Protein AF-A0A4Y9ZGH6-F1 (afdb_monomer_lite)

InterPro domains:
  IPR036397 Ribonuclease H superfamily [G3DSA:3.30.420.10] (122-208)

Structure (mmCIF, N/CA/C/O backbone):
data_AF-A0A4Y9ZGH6-F1
#
_entry.id   AF-A0A4Y9ZGH6-F1
#
loop_
_atom_site.group_PDB
_atom_site.id
_atom_site.type_symbol
_atom_site.label_atom_id
_atom_site.label_alt_id
_atom_site.label_comp_id
_atom_site.label_asym_id
_atom_site.label_entity_id
_atom_site.label_seq_id
_atom_site.pdbx_PDB_ins_code
_atom_site.Cartn_x
_atom_site.Cartn_y
_atom_site.Cartn_z
_atom_site.occupancy
_atom_site.B_iso_or_equiv
_atom_site.auth_seq_id
_atom_site.auth_comp_id
_atom_site.auth_asym_id
_atom_site.auth_atom_id
_atom_site.pdbx_PDB_model_num
ATOM 1 N N . MET A 1 1 ? 29.827 -0.555 -14.113 1.00 48.66 1 MET A N 1
ATOM 2 C CA . MET A 1 1 ? 28.850 -1.632 -13.831 1.00 48.66 1 MET A CA 1
ATOM 3 C C . MET A 1 1 ? 29.560 -2.977 -13.947 1.00 48.66 1 MET A C 1
ATOM 5 O O . MET A 1 1 ? 30.338 -3.150 -14.875 1.00 48.66 1 MET A O 1
ATOM 9 N N . ASN A 1 2 ? 29.393 -3.890 -12.986 1.00 51.97 2 ASN A N 1
ATOM 10 C CA . ASN A 1 2 ? 30.058 -5.200 -13.010 1.00 51.97 2 ASN A CA 1
ATOM 11 C C . ASN A 1 2 ? 29.535 -5.998 -14.223 1.00 51.97 2 ASN A C 1
ATOM 13 O O . ASN A 1 2 ? 28.320 -6.137 -14.347 1.00 51.97 2 ASN A O 1
ATOM 17 N N . LYS A 1 3 ? 30.407 -6.496 -15.120 1.00 62.03 3 LYS A N 1
ATOM 18 C CA . LYS A 1 3 ? 30.014 -7.121 -16.411 1.00 62.03 3 LYS A CA 1
ATOM 19 C C . LYS A 1 3 ? 28.946 -8.216 -16.256 1.00 62.03 3 LYS A C 1
ATOM 21 O O . LYS A 1 3 ? 28.124 -8.403 -17.140 1.00 62.03 3 LYS A O 1
ATOM 26 N N . ARG A 1 4 ? 28.913 -8.893 -15.101 1.00 69.62 4 ARG A N 1
ATOM 27 C CA . ARG A 1 4 ? 27.902 -9.909 -14.760 1.00 69.62 4 ARG A CA 1
ATOM 28 C C . ARG A 1 4 ? 26.476 -9.376 -14.633 1.00 69.62 4 ARG A C 1
ATOM 30 O O . ARG A 1 4 ? 25.556 -10.111 -14.950 1.00 69.62 4 ARG A O 1
ATOM 37 N N . MET A 1 5 ? 26.288 -8.143 -14.164 1.00 70.69 5 MET A N 1
ATOM 38 C CA . MET A 1 5 ? 24.949 -7.555 -14.015 1.00 70.69 5 MET A CA 1
ATOM 39 C C . MET A 1 5 ? 24.386 -7.071 -15.349 1.00 70.69 5 MET A C 1
ATOM 41 O O . MET A 1 5 ? 23.183 -7.132 -15.551 1.00 70.69 5 MET A O 1
ATOM 45 N N . ALA A 1 6 ? 25.254 -6.660 -16.277 1.00 68.81 6 ALA A N 1
ATOM 46 C CA . ALA A 1 6 ? 24.845 -6.255 -17.619 1.00 68.81 6 ALA A CA 1
ATOM 47 C C . ALA A 1 6 ? 24.371 -7.444 -18.478 1.00 68.81 6 ALA A C 1
ATOM 49 O O . ALA A 1 6 ? 23.531 -7.269 -19.345 1.00 68.81 6 ALA A O 1
ATOM 50 N N . MET A 1 7 ? 24.861 -8.657 -18.189 1.00 81.88 7 MET A N 1
ATOM 51 C CA . MET A 1 7 ? 24.440 -9.902 -18.848 1.00 81.88 7 MET A CA 1
ATOM 52 C C . MET A 1 7 ? 23.105 -10.458 -18.336 1.00 81.88 7 MET A C 1
ATOM 54 O O . MET A 1 7 ? 22.701 -11.534 -18.769 1.00 81.88 7 MET A O 1
ATOM 58 N N . LEU A 1 8 ? 22.448 -9.805 -17.376 1.00 87.06 8 LEU A N 1
ATOM 59 C CA . LEU A 1 8 ? 21.164 -10.278 -16.870 1.00 87.06 8 LEU A CA 1
ATOM 60 C C . LEU A 1 8 ? 20.054 -9.945 -17.868 1.00 87.06 8 LEU A C 1
ATOM 62 O O . LEU A 1 8 ? 20.023 -8.847 -18.418 1.00 87.06 8 LEU A O 1
ATOM 66 N N . SER A 1 9 ? 19.121 -10.876 -18.050 1.00 91.44 9 SER A N 1
ATOM 67 C CA . SER A 1 9 ? 17.879 -10.584 -18.758 1.00 91.44 9 SER A CA 1
ATOM 68 C C . SER A 1 9 ? 17.030 -9.593 -17.962 1.00 91.44 9 SER A C 1
ATOM 70 O O . SER A 1 9 ? 17.181 -9.446 -16.743 1.00 91.44 9 SER A O 1
ATOM 72 N N . ALA A 1 10 ? 16.143 -8.908 -18.672 1.00 93.19 10 ALA A N 1
ATOM 73 C CA . ALA A 1 10 ? 15.192 -7.961 -18.113 1.00 93.19 10 ALA A CA 1
ATOM 74 C C . ALA A 1 10 ? 13.866 -8.050 -18.872 1.00 93.19 10 ALA A C 1
ATOM 76 O O . ALA A 1 10 ? 13.314 -7.042 -19.304 1.00 93.19 10 ALA A O 1
ATOM 77 N N . LYS A 1 11 ? 13.366 -9.277 -19.063 1.00 94.06 11 LYS A N 1
ATOM 78 C CA . LYS A 1 11 ? 12.100 -9.502 -19.771 1.00 94.06 11 LYS A CA 1
ATOM 79 C C . LYS A 1 11 ? 10.964 -8.775 -19.058 1.00 94.06 11 LYS A C 1
ATOM 81 O O . LYS A 1 11 ? 10.120 -8.156 -19.705 1.00 94.06 11 LYS A O 1
ATOM 86 N N . TYR A 1 12 ? 10.988 -8.822 -17.724 1.00 95.38 12 TYR A N 1
ATOM 87 C CA . TYR A 1 12 ? 10.086 -8.073 -16.860 1.00 95.38 12 TYR A CA 1
ATOM 88 C C . TYR A 1 12 ? 10.893 -7.191 -15.920 1.00 95.38 12 TYR A C 1
ATOM 90 O O . TYR A 1 12 ? 11.837 -7.651 -15.277 1.00 95.38 12 TYR A O 1
ATOM 98 N N . LEU A 1 13 ? 10.496 -5.929 -15.812 1.00 95.00 13 LEU A N 1
ATOM 99 C CA . LEU A 1 13 ? 11.152 -4.957 -14.955 1.00 95.00 13 LEU A CA 1
ATOM 100 C C . LEU A 1 13 ? 10.234 -4.490 -13.845 1.00 95.00 13 LEU A C 1
ATOM 102 O O . LEU A 1 13 ? 9.050 -4.275 -14.052 1.00 95.00 13 LEU A O 1
ATOM 106 N N . THR A 1 14 ? 10.804 -4.259 -12.674 1.00 95.19 14 THR A N 1
ATOM 107 C CA . THR A 1 14 ? 10.188 -3.461 -11.617 1.00 95.19 14 THR A CA 1
ATOM 108 C C . THR A 1 14 ? 11.037 -2.223 -11.405 1.00 95.19 14 THR A C 1
ATOM 110 O O . THR A 1 14 ? 12.242 -2.339 -11.169 1.00 95.19 14 THR A O 1
ATOM 113 N N . VAL A 1 15 ? 10.418 -1.050 -11.488 1.00 93.31 15 VAL A N 1
ATOM 114 C CA . VAL A 1 15 ? 11.059 0.239 -11.221 1.00 93.31 15 VAL A CA 1
ATOM 115 C C . VAL A 1 15 ? 10.484 0.848 -9.950 1.00 93.31 15 VAL A C 1
ATOM 117 O O . VAL A 1 15 ? 9.281 0.780 -9.706 1.00 93.31 15 VAL A O 1
ATOM 120 N N . ASN A 1 16 ? 11.351 1.391 -9.097 1.00 90.12 16 ASN A N 1
ATOM 121 C CA . ASN A 1 16 ? 10.932 1.985 -7.831 1.00 90.12 16 ASN A CA 1
ATOM 122 C C . ASN A 1 16 ? 11.922 3.051 -7.344 1.00 90.12 16 ASN A C 1
ATOM 124 O O . ASN A 1 16 ? 13.135 2.926 -7.522 1.00 90.12 16 ASN A O 1
ATOM 128 N N . HIS A 1 17 ? 11.405 4.057 -6.642 1.00 89.38 17 HIS A N 1
ATOM 129 C CA . HIS A 1 17 ? 12.183 5.053 -5.919 1.00 89.38 17 HIS A CA 1
ATOM 130 C C . HIS A 1 17 ? 12.278 4.705 -4.426 1.00 89.38 17 HIS A C 1
ATOM 132 O O . HIS A 1 17 ? 11.301 4.749 -3.681 1.00 89.38 17 HIS A O 1
ATOM 138 N N . SER A 1 18 ? 13.490 4.439 -3.940 1.00 87.38 18 SER A N 1
ATOM 139 C CA . SER A 1 18 ? 13.753 4.269 -2.509 1.00 87.38 18 SER A CA 1
ATOM 140 C C . SER A 1 18 ? 14.206 5.574 -1.857 1.00 87.38 18 SER A C 1
ATOM 142 O O . SER A 1 18 ? 15.235 6.145 -2.214 1.00 87.38 18 SER A O 1
ATOM 144 N N . HIS A 1 19 ? 13.478 6.000 -0.822 1.00 86.44 19 HIS A N 1
ATOM 145 C CA . HIS A 1 19 ? 13.844 7.142 0.033 1.00 86.44 19 HIS A CA 1
ATOM 146 C C . HIS A 1 19 ? 14.535 6.734 1.336 1.00 86.44 19 HIS A C 1
ATOM 148 O O . HIS A 1 19 ? 14.999 7.574 2.106 1.00 86.44 19 HIS A O 1
ATOM 154 N N . LYS A 1 20 ? 14.567 5.432 1.642 1.00 86.25 20 LYS A N 1
ATOM 155 C CA . LYS A 1 20 ? 15.186 4.940 2.879 1.00 86.25 20 LYS A CA 1
ATOM 156 C C . LYS A 1 20 ? 16.705 5.073 2.815 1.00 86.25 20 LYS A C 1
ATOM 158 O O . LYS A 1 20 ? 17.327 5.402 3.820 1.00 86.25 20 LYS A O 1
ATOM 163 N N . LEU A 1 21 ? 17.280 4.838 1.634 1.00 81.75 21 LEU A N 1
ATOM 164 C CA . LEU A 1 21 ? 18.717 4.946 1.419 1.00 81.75 21 LEU A CA 1
ATOM 165 C C . LEU A 1 21 ? 19.178 6.405 1.437 1.00 81.75 21 LEU A C 1
ATOM 167 O O . LEU A 1 21 ? 20.122 6.713 2.155 1.00 81.75 21 LEU A O 1
ATOM 171 N N . SER A 1 22 ? 18.480 7.313 0.745 1.00 80.38 22 SER A N 1
ATOM 172 C CA . SER A 1 22 ? 18.845 8.737 0.729 1.00 80.38 22 SER A CA 1
ATOM 173 C C . SER A 1 22 ? 18.896 9.357 2.126 1.00 80.38 22 SER A C 1
ATOM 175 O O . SER A 1 22 ? 19.828 10.093 2.433 1.00 80.38 22 SER A O 1
ATOM 177 N N . LYS A 1 23 ? 17.974 8.980 3.021 1.00 81.31 23 LYS A N 1
ATOM 178 C CA . LYS A 1 23 ? 17.978 9.413 4.433 1.00 81.31 23 LYS A CA 1
ATOM 179 C C . LYS A 1 23 ? 19.208 8.964 5.234 1.00 81.31 23 LYS A C 1
ATOM 181 O O . LYS A 1 23 ? 19.476 9.545 6.282 1.00 81.31 23 LYS A O 1
ATOM 186 N N . ARG A 1 24 ? 19.915 7.924 4.779 1.00 82.06 24 ARG A N 1
ATOM 187 C CA . ARG A 1 24 ? 21.125 7.374 5.417 1.00 82.06 24 ARG A CA 1
ATOM 188 C C . ARG A 1 24 ? 22.422 7.823 4.741 1.00 82.06 24 ARG A C 1
ATOM 190 O O . ARG A 1 24 ? 23.493 7.517 5.256 1.00 82.06 24 ARG A O 1
ATOM 197 N N . LEU A 1 25 ? 22.341 8.505 3.599 1.00 82.38 25 LEU A N 1
ATOM 198 C CA . LEU A 1 25 ? 23.511 9.074 2.936 1.00 82.38 25 LEU A CA 1
ATOM 199 C C . LEU A 1 25 ? 23.988 10.339 3.656 1.00 82.38 25 LEU A C 1
ATOM 201 O O . LEU A 1 25 ? 23.259 10.943 4.448 1.00 82.38 25 LEU A O 1
ATOM 205 N N . VAL A 1 26 ? 25.235 10.732 3.378 1.00 77.75 26 VAL A N 1
ATOM 206 C CA . VAL A 1 26 ? 25.836 11.917 3.991 1.00 77.75 26 VAL A CA 1
ATOM 207 C C . VAL A 1 26 ? 25.036 13.166 3.622 1.00 77.75 26 VAL A C 1
ATOM 209 O O . VAL A 1 26 ? 24.633 13.359 2.472 1.00 77.75 26 VAL A O 1
ATOM 212 N N . LYS A 1 27 ? 24.802 14.013 4.620 1.00 84.38 27 LYS A N 1
ATOM 213 C CA . LYS A 1 27 ? 24.170 15.317 4.439 1.00 84.38 27 LYS A CA 1
ATOM 214 C C . LYS A 1 27 ? 25.249 16.372 4.252 1.00 84.38 27 LYS A C 1
ATOM 216 O O . LYS A 1 27 ? 26.236 16.373 4.984 1.00 84.38 27 LYS A O 1
ATOM 221 N N . VAL A 1 28 ? 25.039 17.290 3.316 1.00 82.56 28 VAL A N 1
ATOM 222 C CA . VAL A 1 28 ? 25.919 18.448 3.107 1.00 82.56 28 VAL A CA 1
ATOM 223 C C . VAL A 1 28 ? 25.218 19.660 3.700 1.00 82.56 28 VAL A C 1
ATOM 225 O O . VAL A 1 28 ? 24.064 19.923 3.373 1.00 82.56 28 VAL A O 1
ATOM 228 N N . ALA A 1 29 ? 25.875 20.347 4.640 1.00 86.25 29 ALA A N 1
ATOM 229 C CA . ALA A 1 29 ? 25.282 21.455 5.400 1.00 86.25 29 ALA A CA 1
ATOM 230 C C . ALA A 1 29 ? 23.913 21.110 6.039 1.00 86.25 29 ALA A C 1
ATOM 232 O O . ALA A 1 29 ? 22.991 21.920 6.061 1.00 86.25 29 ALA A O 1
ATOM 233 N N . GLY A 1 30 ? 23.755 19.873 6.525 1.00 80.81 30 GLY A N 1
ATOM 234 C CA . GLY A 1 30 ? 22.507 19.398 7.139 1.00 80.81 30 GLY A CA 1
ATOM 235 C C . GLY A 1 30 ? 21.380 19.056 6.154 1.00 80.81 30 GLY A C 1
ATOM 236 O O . GLY A 1 30 ? 20.347 18.541 6.585 1.00 80.81 30 GLY A O 1
ATOM 237 N N . GLN A 1 31 ? 21.579 19.255 4.848 1.00 81.50 31 GLN A N 1
ATOM 238 C CA . GLN A 1 31 ? 20.600 18.943 3.808 1.00 81.50 31 GLN A CA 1
ATOM 239 C C . GLN A 1 31 ? 20.911 17.620 3.102 1.00 81.50 31 GLN A C 1
ATOM 241 O O . GLN A 1 31 ? 22.068 17.233 2.915 1.00 81.50 31 GLN A O 1
ATOM 246 N N . THR A 1 32 ? 19.854 16.905 2.717 1.00 80.38 32 THR A N 1
ATOM 247 C CA . THR A 1 32 ? 19.977 15.665 1.945 1.00 80.38 32 THR A CA 1
ATOM 248 C C . THR A 1 32 ? 20.290 16.017 0.495 1.00 80.38 32 THR A C 1
ATOM 250 O O . THR A 1 32 ? 19.511 16.723 -0.135 1.00 80.38 32 THR A O 1
ATOM 253 N N . VAL A 1 33 ? 21.406 15.511 -0.033 1.00 84.31 33 VAL A N 1
ATOM 254 C CA . VAL A 1 33 ? 21.843 15.808 -1.409 1.00 84.31 33 VAL A CA 1
ATOM 255 C C . VAL A 1 33 ? 20.987 15.073 -2.441 1.00 84.31 33 VAL A C 1
ATOM 257 O O . VAL A 1 33 ? 20.561 15.668 -3.420 1.00 84.31 33 VAL A O 1
ATOM 260 N N . PHE A 1 34 ? 20.695 13.790 -2.214 1.00 87.25 34 PHE A N 1
ATOM 261 C CA . PHE A 1 34 ? 19.888 12.970 -3.123 1.00 87.25 34 PHE A CA 1
ATOM 262 C C . PHE A 1 34 ? 18.484 12.765 -2.559 1.00 87.25 34 PHE A C 1
ATOM 264 O O . PHE A 1 34 ? 18.337 12.295 -1.433 1.00 87.25 34 PHE A O 1
ATOM 271 N N . GLY A 1 35 ? 17.443 13.064 -3.331 1.00 85.19 35 GLY A N 1
ATOM 272 C CA . GLY A 1 35 ? 16.057 12.837 -2.923 1.00 85.19 35 GLY A CA 1
ATOM 273 C C . GLY A 1 35 ? 15.673 11.355 -2.918 1.00 85.19 35 GLY A C 1
ATOM 274 O O . GLY A 1 35 ? 14.922 10.909 -2.038 1.00 85.19 35 GLY A O 1
ATOM 275 N N . ALA A 1 36 ? 16.207 10.568 -3.856 1.00 89.56 36 ALA A N 1
ATOM 276 C CA . ALA A 1 36 ? 15.867 9.156 -4.005 1.00 89.56 36 ALA A CA 1
ATOM 277 C C . ALA A 1 36 ? 16.994 8.321 -4.633 1.00 89.56 36 ALA A C 1
ATOM 279 O O . ALA A 1 36 ? 17.920 8.830 -5.259 1.00 89.56 36 ALA A O 1
ATOM 280 N N . LEU A 1 37 ? 16.888 7.004 -4.462 1.00 91.50 37 LEU A N 1
ATOM 281 C CA . LEU A 1 37 ? 17.579 6.013 -5.277 1.00 91.50 37 LEU A CA 1
ATOM 282 C C . LEU A 1 37 ? 16.541 5.341 -6.176 1.00 91.50 37 LEU A C 1
ATOM 284 O O . LEU A 1 37 ? 15.705 4.588 -5.676 1.00 91.50 37 LEU A O 1
ATOM 288 N N . HIS A 1 38 ? 16.602 5.596 -7.478 1.00 92.38 38 HIS A N 1
ATOM 289 C CA . HIS A 1 38 ? 15.845 4.833 -8.458 1.00 92.38 38 HIS A CA 1
ATOM 290 C C . HIS A 1 38 ? 16.516 3.470 -8.656 1.00 92.38 38 HIS A C 1
ATOM 292 O O . HIS A 1 38 ? 17.716 3.395 -8.933 1.00 92.38 38 HIS A O 1
ATOM 298 N N . MET A 1 39 ? 15.757 2.391 -8.494 1.00 92.50 39 MET A N 1
ATOM 299 C CA . MET A 1 39 ? 16.229 1.021 -8.670 1.00 92.50 39 MET A CA 1
ATOM 300 C C . MET A 1 39 ? 15.377 0.305 -9.706 1.00 92.50 39 MET A C 1
ATOM 302 O O . MET A 1 39 ? 14.151 0.402 -9.684 1.00 92.50 39 MET A O 1
ATOM 306 N N . THR A 1 40 ? 16.051 -0.466 -10.551 1.00 92.50 40 THR A N 1
ATOM 307 C CA . THR A 1 40 ? 15.424 -1.336 -11.541 1.00 92.50 40 THR A CA 1
ATOM 308 C C . THR A 1 40 ? 15.827 -2.774 -11.269 1.00 92.50 40 THR A C 1
ATOM 310 O O . THR A 1 40 ? 17.017 -3.084 -11.143 1.00 92.50 40 THR A O 1
ATOM 313 N N . VAL A 1 41 ? 14.830 -3.645 -11.169 1.00 93.75 41 VAL A N 1
ATOM 314 C CA . VAL A 1 41 ? 14.978 -5.058 -10.814 1.00 93.75 41 VAL A CA 1
ATOM 315 C C . VAL A 1 41 ? 14.346 -5.918 -11.904 1.00 93.75 41 VAL A C 1
ATOM 317 O O . VAL A 1 41 ? 13.275 -5.568 -12.391 1.00 93.75 41 VAL A O 1
ATOM 320 N N . ASN A 1 42 ? 14.991 -7.019 -12.288 1.00 94.00 42 ASN A N 1
ATOM 321 C CA . ASN A 1 42 ? 14.461 -7.946 -13.291 1.00 94.00 42 ASN A CA 1
ATOM 322 C C . ASN A 1 42 ? 13.530 -9.026 -12.709 1.00 94.00 42 ASN A C 1
ATOM 324 O O . ASN A 1 42 ? 13.286 -9.086 -11.500 1.00 94.00 42 ASN A O 1
ATOM 328 N N . GLU A 1 43 ? 13.084 -9.943 -13.569 1.00 94.06 43 GLU A N 1
ATOM 329 C CA . GLU A 1 43 ? 12.217 -11.077 -13.235 1.00 94.06 43 GLU A CA 1
ATOM 330 C C . GLU A 1 43 ? 12.783 -12.034 -12.168 1.00 94.06 43 GLU A C 1
ATOM 332 O O . GLU A 1 43 ? 12.029 -12.785 -11.554 1.00 94.06 43 GLU A O 1
ATOM 337 N N . TYR A 1 44 ? 14.092 -11.997 -11.901 1.00 93.25 44 TYR A N 1
ATOM 338 C CA . TYR A 1 44 ? 14.760 -12.833 -10.895 1.00 93.25 44 TYR A CA 1
ATOM 339 C C . TYR A 1 44 ? 15.042 -12.094 -9.583 1.00 93.25 44 TYR A C 1
ATOM 341 O O . TYR A 1 44 ? 15.827 -12.569 -8.753 1.00 93.25 44 TYR A O 1
ATOM 349 N N . GLY A 1 45 ? 14.479 -10.897 -9.403 1.00 90.31 45 GLY A N 1
ATOM 350 C CA . GLY A 1 45 ? 14.749 -10.076 -8.226 1.00 90.31 45 GLY A CA 1
ATOM 351 C C . GLY A 1 45 ? 16.182 -9.532 -8.187 1.00 90.31 45 GLY A C 1
ATOM 352 O O . GLY A 1 45 ? 16.673 -9.164 -7.117 1.00 90.31 45 GLY A O 1
ATOM 353 N N . LYS A 1 46 ? 16.897 -9.509 -9.322 1.00 91.12 46 LYS A N 1
ATOM 354 C CA . LYS A 1 46 ? 18.264 -8.979 -9.410 1.00 91.12 46 LYS A CA 1
ATOM 355 C C . LYS A 1 46 ? 18.240 -7.524 -9.845 1.00 91.12 46 LYS A C 1
ATOM 357 O O . LYS A 1 46 ? 17.517 -7.146 -10.758 1.00 91.12 46 LYS A O 1
ATOM 362 N N . ILE A 1 47 ? 19.060 -6.714 -9.184 1.00 90.25 47 ILE A N 1
ATOM 363 C CA . ILE A 1 47 ? 19.205 -5.296 -9.498 1.00 90.25 47 ILE A CA 1
ATOM 364 C C . ILE A 1 47 ? 19.990 -5.160 -10.805 1.00 90.25 47 ILE A C 1
ATOM 366 O O . ILE A 1 47 ? 21.160 -5.540 -10.870 1.00 90.25 47 ILE A O 1
ATOM 370 N N . CYS A 1 48 ? 19.351 -4.586 -11.819 1.00 87.62 48 CYS A N 1
ATOM 371 C CA . CYS A 1 48 ? 19.948 -4.327 -13.129 1.00 87.62 48 CYS A CA 1
ATOM 372 C C . CYS A 1 48 ? 20.516 -2.912 -13.223 1.00 87.62 48 CYS A C 1
ATOM 374 O O . CYS A 1 48 ? 21.538 -2.699 -13.871 1.00 87.62 48 CYS A O 1
ATOM 376 N N . GLN A 1 49 ? 19.888 -1.952 -12.541 1.00 89.06 49 GLN A N 1
ATOM 377 C CA . GLN A 1 49 ? 20.310 -0.558 -12.556 1.00 89.06 49 GLN A CA 1
ATOM 378 C C . GLN A 1 49 ? 19.985 0.135 -11.235 1.00 89.06 49 GLN A C 1
ATOM 380 O O . GLN A 1 49 ? 18.979 -0.155 -10.585 1.00 89.06 49 GLN A O 1
ATOM 385 N N . MET A 1 50 ? 20.847 1.075 -10.857 1.00 90.75 50 MET A N 1
ATOM 386 C CA . MET A 1 50 ? 20.657 1.971 -9.725 1.00 90.75 50 MET A CA 1
ATOM 387 C C . MET A 1 50 ? 21.100 3.376 -10.115 1.00 90.75 50 MET A C 1
ATOM 389 O O . MET A 1 50 ? 22.232 3.559 -10.562 1.00 90.75 50 MET A O 1
ATOM 393 N N . THR A 1 51 ? 20.233 4.359 -9.901 1.00 90.75 51 THR A N 1
ATOM 394 C CA . THR A 1 51 ? 20.504 5.767 -10.205 1.00 90.75 51 THR A CA 1
ATOM 395 C C . THR A 1 51 ? 20.139 6.609 -8.989 1.00 90.75 51 THR A C 1
ATOM 397 O O . THR A 1 51 ? 18.990 6.612 -8.551 1.00 90.75 51 THR A O 1
ATOM 400 N N . LEU A 1 52 ? 21.117 7.305 -8.405 1.00 90.56 52 LEU A N 1
ATOM 401 C CA . LEU A 1 52 ? 20.848 8.303 -7.370 1.00 90.56 52 LEU A CA 1
ATOM 402 C C . LEU A 1 52 ? 20.303 9.563 -8.034 1.00 90.56 52 LEU A C 1
ATOM 404 O O . LEU A 1 52 ? 20.949 10.118 -8.920 1.00 90.56 52 LEU A O 1
ATOM 408 N N . THR A 1 53 ? 19.133 10.012 -7.596 1.00 88.94 53 THR A N 1
ATOM 409 C CA . THR A 1 53 ? 18.449 11.172 -8.160 1.00 88.94 53 THR A CA 1
ATOM 410 C C . THR A 1 53 ? 18.299 12.260 -7.099 1.00 88.94 53 THR A C 1
ATOM 412 O O . THR A 1 53 ? 18.056 11.997 -5.917 1.00 88.94 53 THR A O 1
ATOM 415 N N . LEU A 1 54 ? 18.473 13.513 -7.511 1.00 87.50 54 LEU A N 1
ATOM 416 C CA . LEU A 1 54 ? 18.209 14.688 -6.680 1.00 87.50 54 LEU A CA 1
ATOM 417 C C . LEU A 1 54 ? 16.701 14.829 -6.428 1.00 87.50 54 LEU A C 1
ATOM 419 O O . LEU A 1 54 ? 16.287 15.168 -5.322 1.00 87.50 54 LEU A O 1
ATOM 423 N N . THR A 1 55 ? 15.880 14.515 -7.432 1.00 84.44 55 THR A N 1
ATOM 424 C CA . THR A 1 55 ? 14.412 14.582 -7.384 1.00 84.44 55 THR A CA 1
ATOM 425 C C . THR A 1 55 ? 13.785 13.286 -7.920 1.00 84.44 55 THR A C 1
ATOM 427 O O . THR A 1 55 ? 14.485 12.336 -8.259 1.00 84.44 55 THR A O 1
ATOM 430 N N . LYS A 1 56 ? 12.449 13.220 -7.987 1.00 81.75 56 LYS A N 1
ATOM 431 C CA . LYS A 1 56 ? 11.713 12.139 -8.676 1.00 81.75 56 LYS A CA 1
ATOM 432 C C . LYS A 1 56 ? 11.480 12.426 -10.169 1.00 81.75 56 LYS A C 1
ATOM 434 O O . LYS A 1 56 ? 10.654 11.767 -10.791 1.00 81.75 56 LYS A O 1
ATOM 439 N N . GLY A 1 57 ? 12.126 13.455 -10.718 1.00 85.06 57 GLY A N 1
ATOM 440 C CA . GLY A 1 57 ? 11.940 13.862 -12.107 1.00 85.06 57 GLY A CA 1
ATOM 441 C C . GLY A 1 57 ? 12.380 12.769 -13.079 1.00 85.06 57 GLY A C 1
ATOM 442 O O . GLY A 1 57 ? 13.432 12.151 -12.899 1.00 85.06 57 GLY A O 1
ATOM 443 N N . HIS A 1 58 ? 11.567 12.523 -14.110 1.00 88.56 58 HIS A N 1
ATOM 444 C CA . HIS A 1 58 ? 11.861 11.535 -15.155 1.00 88.56 58 HIS A CA 1
ATOM 445 C C . HIS A 1 58 ? 13.174 11.819 -15.883 1.00 88.56 58 HIS A C 1
ATOM 447 O O . HIS A 1 58 ? 13.890 10.886 -16.240 1.00 88.56 58 HIS A O 1
ATOM 453 N N . ASP A 1 59 ? 13.529 13.093 -16.031 1.00 88.31 59 ASP A N 1
ATOM 454 C CA . ASP A 1 59 ? 14.780 13.572 -16.621 1.00 88.31 59 ASP A CA 1
ATOM 455 C C . ASP A 1 59 ? 16.033 13.023 -15.921 1.00 88.31 59 ASP A C 1
ATOM 457 O O . ASP A 1 59 ? 17.085 12.905 -16.546 1.00 88.31 59 ASP A O 1
ATOM 461 N N . GLN A 1 60 ? 15.925 12.628 -14.648 1.00 89.12 60 GLN A N 1
ATOM 462 C CA . GLN A 1 60 ? 17.077 12.184 -13.862 1.00 89.12 60 GLN A CA 1
ATOM 463 C C . GLN A 1 60 ? 17.382 10.689 -13.971 1.00 89.12 60 GLN A C 1
ATOM 465 O O . GLN A 1 60 ? 18.518 10.288 -13.720 1.00 89.12 60 GLN A O 1
ATOM 470 N N . PHE A 1 61 ? 16.403 9.850 -14.322 1.00 89.25 61 PHE A N 1
ATOM 471 C CA . PHE A 1 61 ? 16.593 8.392 -14.349 1.00 89.25 61 PHE A CA 1
ATOM 472 C C . PHE A 1 61 ? 16.186 7.723 -15.664 1.00 89.25 61 PHE A C 1
ATOM 474 O O . PHE A 1 61 ? 16.783 6.701 -16.017 1.00 89.25 61 PHE A O 1
ATOM 481 N N . MET A 1 62 ? 15.243 8.296 -16.421 1.00 92.25 62 MET A N 1
ATOM 482 C CA . MET A 1 62 ? 14.812 7.735 -17.706 1.00 92.25 62 MET A CA 1
ATOM 483 C C . MET A 1 62 ? 15.950 7.633 -18.732 1.00 92.25 62 MET A C 1
ATOM 485 O O . MET A 1 62 ? 16.024 6.595 -19.382 1.00 92.25 62 MET A O 1
ATOM 489 N N . PRO A 1 63 ? 16.893 8.596 -18.851 1.00 91.44 63 PRO A N 1
ATOM 490 C CA . PRO A 1 63 ? 18.012 8.456 -19.787 1.00 91.44 63 PRO A CA 1
ATOM 491 C C . PRO A 1 63 ? 18.912 7.254 -19.493 1.00 91.44 63 PRO A C 1
ATOM 493 O O . PRO A 1 63 ? 19.441 6.637 -20.411 1.00 91.44 63 PRO A O 1
ATOM 496 N N . SER A 1 64 ? 19.089 6.909 -18.214 1.00 89.19 64 SER A N 1
ATOM 497 C CA . SER A 1 64 ? 19.849 5.717 -17.836 1.00 89.19 64 SER A CA 1
ATOM 498 C C . SER A 1 64 ? 19.033 4.456 -18.108 1.00 89.19 64 SER A C 1
ATOM 500 O O . SER A 1 64 ? 19.559 3.500 -18.664 1.00 89.19 64 SER A O 1
ATOM 502 N N . LEU A 1 65 ? 17.748 4.460 -17.737 1.00 91.62 65 LEU A N 1
ATOM 503 C CA . LEU A 1 65 ? 16.843 3.327 -17.932 1.00 91.62 65 LEU A CA 1
ATOM 504 C C . LEU A 1 65 ? 16.647 2.990 -19.424 1.00 91.62 65 LEU A C 1
ATOM 506 O O . LEU A 1 65 ? 16.606 1.818 -19.791 1.00 91.62 65 LEU A O 1
ATOM 510 N N . GLY A 1 66 ? 16.608 4.005 -20.288 1.00 92.00 66 GLY A N 1
ATOM 511 C CA . GLY A 1 66 ? 16.471 3.861 -21.738 1.00 92.00 66 GLY A CA 1
ATOM 512 C C . GLY A 1 66 ? 17.673 3.228 -22.444 1.00 92.00 66 GLY A C 1
ATOM 513 O O . GLY A 1 66 ? 17.559 2.901 -23.615 1.00 92.00 66 GLY A O 1
ATOM 514 N N . GLN A 1 67 ? 18.798 3.002 -21.754 1.00 90.44 67 GLN A N 1
ATOM 515 C CA . GLN A 1 67 ? 19.947 2.260 -22.300 1.00 90.44 67 GLN A CA 1
ATOM 516 C C . GLN A 1 67 ? 19.796 0.738 -22.148 1.00 90.44 67 GLN A C 1
ATOM 518 O O . GLN A 1 67 ? 20.585 -0.025 -22.704 1.00 90.44 67 GLN A O 1
ATOM 523 N N . MET A 1 68 ? 18.809 0.268 -21.374 1.00 89.75 68 MET A N 1
ATOM 524 C CA . MET A 1 68 ? 18.602 -1.166 -21.151 1.00 89.75 68 MET A CA 1
ATOM 525 C C . MET A 1 68 ? 18.313 -1.978 -22.425 1.00 89.75 68 MET A C 1
ATOM 527 O O . MET A 1 68 ? 18.865 -3.072 -22.510 1.00 89.75 68 MET A O 1
ATOM 531 N N . PRO A 1 69 ? 17.526 -1.508 -23.413 1.00 91.06 69 PRO A N 1
ATOM 532 C CA . PRO A 1 69 ? 17.251 -2.284 -24.623 1.00 91.06 69 PRO A CA 1
ATOM 533 C C . PRO A 1 69 ? 18.534 -2.591 -25.397 1.00 91.06 69 PRO A C 1
ATOM 535 O O . PRO A 1 69 ? 18.799 -3.747 -25.723 1.00 91.06 69 PRO A O 1
ATOM 538 N N . ASP A 1 70 ? 19.403 -1.590 -25.566 1.00 89.81 70 ASP A N 1
ATOM 539 C CA . ASP A 1 70 ? 20.704 -1.767 -26.215 1.00 89.81 70 ASP A CA 1
ATOM 540 C C . ASP A 1 70 ? 21.571 -2.786 -25.463 1.00 89.81 70 ASP A C 1
ATOM 542 O O . ASP A 1 70 ? 22.230 -3.630 -26.073 1.00 89.81 70 ASP A O 1
ATOM 546 N N . LEU A 1 71 ? 21.565 -2.751 -24.125 1.00 88.31 71 LEU A N 1
ATOM 547 C CA . LEU A 1 71 ? 22.274 -3.741 -23.310 1.00 88.31 71 LEU A CA 1
ATOM 548 C C . LEU A 1 71 ? 21.714 -5.154 -23.517 1.00 88.31 71 LEU A C 1
ATOM 550 O O . LEU A 1 71 ? 22.494 -6.089 -23.683 1.00 88.31 71 LEU A O 1
ATOM 554 N N . LEU A 1 72 ? 20.391 -5.320 -23.541 1.00 91.00 72 LEU A N 1
ATOM 555 C CA . LEU A 1 72 ? 19.759 -6.624 -23.748 1.00 91.00 72 LEU A CA 1
ATOM 556 C C . LEU A 1 72 ? 20.129 -7.214 -25.109 1.00 91.00 72 LEU A C 1
ATOM 558 O O . LEU A 1 72 ? 20.577 -8.361 -25.163 1.00 91.00 72 LEU A O 1
ATOM 562 N N . VAL A 1 73 ? 20.045 -6.414 -26.175 1.00 90.94 73 VAL A N 1
ATOM 563 C CA . VAL A 1 73 ? 20.443 -6.822 -27.530 1.00 90.94 73 VAL A CA 1
ATOM 564 C C . VAL A 1 73 ? 21.917 -7.228 -27.566 1.00 90.94 73 VAL A C 1
ATOM 566 O O . VAL A 1 73 ? 22.249 -8.306 -28.061 1.00 90.94 73 VAL A O 1
ATOM 569 N N . ASN A 1 74 ? 22.801 -6.418 -26.974 1.00 90.31 74 ASN A N 1
ATOM 570 C CA . ASN A 1 74 ? 24.243 -6.688 -26.936 1.00 90.31 74 ASN A CA 1
ATOM 571 C C . ASN A 1 74 ? 24.604 -8.007 -26.233 1.00 90.31 74 ASN A C 1
ATOM 573 O O . ASN A 1 74 ? 25.643 -8.597 -26.531 1.00 90.31 74 ASN A O 1
ATOM 577 N N . TYR A 1 75 ? 23.763 -8.477 -25.309 1.00 89.75 75 TYR A N 1
ATOM 578 C CA . TYR A 1 75 ? 23.958 -9.737 -24.589 1.00 89.75 75 TYR A CA 1
ATOM 579 C C . TYR A 1 75 ? 23.054 -10.882 -25.075 1.00 89.75 75 TYR A C 1
ATOM 581 O O . TYR A 1 75 ? 23.030 -11.939 -24.446 1.00 89.75 75 TYR A O 1
ATOM 589 N N . GLY A 1 76 ? 22.363 -10.711 -26.208 1.00 91.12 76 GLY A N 1
ATOM 590 C CA . GLY A 1 76 ? 21.545 -11.756 -26.832 1.00 91.12 76 GLY A CA 1
ATOM 591 C C . GLY A 1 76 ? 20.221 -12.040 -26.116 1.00 91.12 76 GLY A C 1
ATOM 592 O O . GLY A 1 76 ? 19.655 -13.122 -26.276 1.00 91.12 76 GLY A O 1
ATOM 593 N N . HIS A 1 77 ? 19.733 -11.091 -25.317 1.00 93.44 77 HIS A N 1
ATOM 594 C CA . HIS A 1 77 ? 18.443 -11.185 -24.638 1.00 93.44 77 HIS A CA 1
ATOM 595 C C . HIS A 1 77 ? 17.307 -10.655 -25.507 1.00 93.44 77 HIS A C 1
ATOM 597 O O . HIS A 1 77 ? 17.510 -9.900 -26.456 1.00 93.44 77 HIS A O 1
ATOM 603 N N . ARG A 1 78 ? 16.086 -11.062 -25.158 1.00 90.81 78 ARG A N 1
ATOM 604 C CA . ARG A 1 78 ? 14.861 -10.496 -25.731 1.00 90.81 78 ARG A CA 1
ATOM 605 C C . ARG A 1 78 ? 14.558 -9.137 -25.102 1.00 90.81 78 ARG A C 1
ATOM 607 O O . ARG A 1 78 ? 15.040 -8.837 -24.009 1.00 90.81 78 ARG A O 1
ATOM 614 N N . ASP A 1 79 ? 13.736 -8.363 -25.798 1.00 92.88 79 ASP A N 1
ATOM 615 C CA . ASP A 1 79 ? 13.251 -7.067 -25.336 1.00 92.88 79 ASP A CA 1
ATOM 616 C C . ASP A 1 79 ? 12.389 -7.153 -24.067 1.00 92.88 79 ASP A C 1
ATOM 618 O O . ASP A 1 79 ? 11.940 -8.221 -23.639 1.00 92.88 79 ASP A O 1
ATOM 622 N N . ILE A 1 80 ? 12.164 -5.983 -23.470 1.00 94.62 80 ILE A N 1
ATOM 623 C CA . ILE A 1 80 ? 11.334 -5.805 -22.278 1.00 94.62 80 ILE A CA 1
ATOM 624 C C . ILE A 1 80 ? 9.858 -5.905 -22.679 1.00 94.62 80 ILE A C 1
ATOM 626 O O . ILE A 1 80 ? 9.368 -5.111 -23.480 1.00 94.62 80 ILE A O 1
ATOM 630 N N . GLU A 1 81 ? 9.137 -6.846 -22.076 1.00 93.75 81 GLU A N 1
ATOM 631 C CA . GLU A 1 81 ? 7.716 -7.096 -22.356 1.00 93.75 81 GLU A CA 1
ATOM 632 C C . GLU A 1 81 ? 6.789 -6.458 -21.311 1.00 93.75 81 GLU A C 1
ATOM 634 O O . GLU A 1 81 ? 5.635 -6.151 -21.604 1.00 93.75 81 GLU A O 1
ATOM 639 N N . LEU A 1 82 ? 7.273 -6.253 -20.080 1.00 93.62 82 LEU A N 1
ATOM 640 C CA . LEU A 1 82 ? 6.455 -5.739 -18.981 1.00 93.62 82 LEU A CA 1
ATOM 641 C C . LEU A 1 82 ? 7.274 -4.892 -18.007 1.00 93.62 82 LEU A C 1
ATOM 643 O O . LEU A 1 82 ? 8.378 -5.272 -17.618 1.00 93.62 82 LEU A O 1
ATOM 647 N N . VAL A 1 83 ? 6.701 -3.773 -17.558 1.00 95.00 83 VAL A N 1
ATOM 648 C CA . VAL A 1 83 ? 7.277 -2.923 -16.508 1.00 95.00 83 VAL A CA 1
ATOM 649 C C . VAL A 1 83 ? 6.250 -2.681 -15.404 1.00 95.00 83 VAL A C 1
ATOM 651 O O . VAL A 1 83 ? 5.167 -2.155 -15.654 1.00 95.00 83 VAL A O 1
ATOM 654 N N . PHE A 1 84 ? 6.615 -3.023 -14.174 1.00 94.62 84 PHE A N 1
ATOM 655 C CA . PHE A 1 84 ? 5.893 -2.711 -12.949 1.00 94.62 84 PHE A CA 1
ATOM 656 C C . PHE A 1 84 ? 6.413 -1.399 -12.355 1.00 94.62 84 PHE A C 1
ATOM 658 O O . PHE A 1 84 ? 7.620 -1.218 -12.193 1.00 94.62 84 PHE A O 1
ATOM 665 N N . THR A 1 85 ? 5.496 -0.504 -11.997 1.00 92.69 85 THR A N 1
ATOM 666 C CA . THR A 1 85 ? 5.765 0.763 -11.302 1.00 92.69 85 THR A CA 1
ATOM 667 C C . THR A 1 85 ? 4.628 1.053 -10.320 1.00 92.69 85 THR A C 1
ATOM 669 O O . THR A 1 85 ? 3.485 0.653 -10.557 1.00 92.69 85 THR A O 1
ATOM 672 N N . ASP A 1 86 ? 4.932 1.756 -9.230 1.00 87.62 86 ASP A N 1
ATOM 673 C CA . ASP A 1 86 ? 3.937 2.264 -8.280 1.00 87.62 86 ASP A CA 1
ATOM 674 C C . ASP A 1 86 ? 3.127 3.448 -8.844 1.00 87.62 86 ASP A C 1
ATOM 676 O O . ASP A 1 86 ? 2.035 3.746 -8.362 1.00 87.62 86 ASP A O 1
ATOM 680 N N . SER A 1 87 ? 3.632 4.088 -9.902 1.00 86.12 87 SER A N 1
ATOM 681 C CA . SER A 1 87 ? 3.127 5.352 -10.438 1.00 86.12 87 SER A CA 1
ATOM 682 C C . SER A 1 87 ? 2.796 5.234 -11.925 1.00 86.12 87 SER A C 1
ATOM 684 O O . SER A 1 87 ? 3.210 6.056 -12.744 1.00 86.12 87 SER A O 1
ATOM 686 N N . THR A 1 88 ? 2.011 4.214 -12.294 1.00 86.88 88 THR A N 1
ATOM 687 C CA . THR A 1 88 ? 1.668 3.910 -13.699 1.00 86.88 88 THR A CA 1
ATOM 688 C C . THR A 1 88 ? 1.117 5.117 -14.459 1.00 86.88 88 THR A C 1
ATOM 690 O O . THR A 1 88 ? 1.494 5.329 -15.606 1.00 86.88 88 THR A O 1
ATOM 693 N N . HIS A 1 89 ? 0.276 5.948 -13.837 1.00 84.69 89 HIS A N 1
ATOM 694 C CA . HIS A 1 89 ? -0.261 7.161 -14.465 1.00 84.69 89 HIS A CA 1
ATOM 695 C C . HIS A 1 89 ? 0.835 8.154 -14.882 1.00 84.69 89 HIS A C 1
ATOM 697 O O . HIS A 1 89 ? 0.739 8.779 -15.935 1.00 84.69 89 HIS A O 1
ATOM 703 N N . VAL A 1 90 ? 1.873 8.291 -14.058 1.00 86.88 90 VAL A N 1
ATOM 704 C CA . VAL A 1 90 ? 2.949 9.264 -14.257 1.00 86.88 90 VAL A CA 1
ATOM 705 C C . VAL A 1 90 ? 3.987 8.706 -15.231 1.00 86.88 90 VAL A C 1
ATOM 707 O O . VAL A 1 90 ? 4.335 9.367 -16.206 1.00 86.88 90 VAL A O 1
ATOM 710 N N . ASP A 1 91 ? 4.429 7.464 -15.035 1.00 90.81 91 ASP A N 1
ATOM 711 C CA . ASP A 1 91 ? 5.569 6.904 -15.772 1.00 90.81 91 ASP A CA 1
ATOM 712 C C . ASP A 1 91 ? 5.213 6.387 -17.172 1.00 90.81 91 ASP A C 1
ATOM 714 O O . ASP A 1 91 ? 6.083 6.291 -18.038 1.00 90.81 91 ASP A O 1
ATOM 718 N N . LYS A 1 92 ? 3.941 6.052 -17.424 1.00 91.00 92 LYS A N 1
ATOM 719 C CA . LYS A 1 92 ? 3.503 5.332 -18.633 1.00 91.00 92 LYS A CA 1
ATOM 720 C C . LYS A 1 92 ? 3.956 5.978 -19.938 1.00 91.00 92 LYS A C 1
ATOM 722 O O . LYS A 1 92 ? 4.368 5.256 -20.840 1.00 91.00 92 LYS A O 1
ATOM 727 N N . ALA A 1 93 ? 3.858 7.300 -20.067 1.00 93.06 93 ALA A N 1
ATOM 728 C CA . ALA A 1 93 ? 4.233 7.983 -21.306 1.00 93.06 93 ALA A CA 1
ATOM 729 C C . ALA A 1 93 ? 5.736 7.847 -21.595 1.00 93.06 93 ALA A C 1
ATOM 731 O O . ALA A 1 93 ? 6.125 7.507 -22.709 1.00 93.06 93 ALA A O 1
ATOM 732 N N . GLN A 1 94 ? 6.566 8.047 -20.572 1.00 93.81 94 GLN A N 1
ATOM 733 C CA . GLN A 1 94 ? 8.019 7.951 -20.680 1.00 93.81 94 GLN A CA 1
ATOM 734 C C . GLN A 1 94 ? 8.479 6.503 -20.869 1.00 93.81 94 GLN A C 1
ATOM 736 O O . GLN A 1 94 ? 9.287 6.241 -21.751 1.00 93.81 94 GLN A O 1
ATOM 741 N N . LEU A 1 95 ? 7.909 5.546 -20.126 1.00 94.56 95 LEU A N 1
ATOM 742 C CA . LEU A 1 95 ? 8.221 4.120 -20.279 1.00 94.56 95 LEU A CA 1
ATOM 743 C C . LEU A 1 95 ? 7.902 3.612 -21.690 1.00 94.56 95 LEU A C 1
ATOM 745 O O . LEU A 1 95 ? 8.710 2.905 -22.278 1.00 94.56 95 LEU A O 1
ATOM 749 N N . LYS A 1 96 ? 6.766 4.021 -22.266 1.00 93.69 96 LYS A N 1
ATOM 750 C CA . LYS A 1 96 ? 6.415 3.705 -23.661 1.00 93.69 96 LYS A CA 1
ATOM 751 C C . LYS A 1 96 ? 7.367 4.333 -24.675 1.00 93.69 96 LYS A C 1
ATOM 753 O O . LYS A 1 96 ? 7.565 3.768 -25.744 1.00 93.69 96 LYS A O 1
ATOM 758 N N . HIS A 1 97 ? 7.911 5.506 -24.359 1.00 94.06 97 HIS A N 1
ATOM 759 C CA . HIS A 1 97 ? 8.869 6.186 -25.219 1.00 94.06 97 HIS A CA 1
ATOM 760 C C . HIS A 1 97 ? 10.227 5.474 -25.220 1.00 94.06 97 HIS A C 1
ATOM 762 O O . HIS A 1 97 ? 10.766 5.210 -26.291 1.00 94.06 97 HIS A O 1
ATOM 768 N N . ILE A 1 98 ? 10.755 5.127 -24.042 1.00 94.25 98 ILE A N 1
ATOM 769 C CA . ILE A 1 98 ? 12.073 4.484 -23.927 1.00 94.25 98 ILE A CA 1
ATOM 770 C C . ILE A 1 98 ? 12.043 2.980 -24.229 1.00 94.25 98 ILE A C 1
ATOM 772 O O . ILE A 1 98 ? 13.067 2.424 -24.610 1.00 94.25 98 ILE A O 1
ATOM 776 N N . PHE A 1 99 ? 10.885 2.324 -24.088 1.00 94.94 99 PHE A N 1
ATOM 777 C CA . PHE A 1 99 ? 10.694 0.900 -24.374 1.00 94.94 99 PHE A CA 1
ATOM 778 C C . PHE A 1 99 ? 9.561 0.687 -25.393 1.00 94.94 99 PHE A C 1
ATOM 780 O O . PHE A 1 99 ? 8.438 0.341 -25.011 1.00 94.94 99 PHE A O 1
ATOM 787 N N . PRO A 1 100 ? 9.829 0.847 -26.704 1.00 92.62 100 PRO A N 1
ATOM 788 C CA . PRO A 1 100 ? 8.816 0.660 -27.744 1.00 92.62 100 PRO A CA 1
ATOM 789 C C . PRO A 1 100 ? 8.190 -0.743 -27.761 1.00 92.62 100 PRO A C 1
ATOM 791 O O . PRO A 1 100 ? 7.027 -0.887 -28.135 1.00 92.62 100 PRO A O 1
ATOM 794 N N . ALA A 1 101 ? 8.920 -1.766 -27.300 1.00 93.44 101 ALA A N 1
ATOM 795 C CA . ALA A 1 101 ? 8.424 -3.137 -27.169 1.00 93.44 101 ALA A CA 1
ATOM 796 C C . ALA A 1 101 ? 7.180 -3.252 -26.264 1.00 93.44 101 ALA A C 1
ATOM 798 O O . ALA A 1 101 ? 6.333 -4.109 -26.499 1.00 93.44 101 ALA A O 1
ATOM 799 N N . LEU A 1 102 ? 6.987 -2.322 -25.316 1.00 93.50 102 LEU A N 1
ATOM 800 C CA . LEU A 1 102 ? 5.789 -2.248 -24.466 1.00 93.50 102 LEU A CA 1
ATOM 801 C C . LEU A 1 102 ? 4.510 -1.845 -25.213 1.00 93.50 102 LEU A C 1
ATOM 803 O O . LEU A 1 102 ? 3.458 -1.693 -24.593 1.00 93.50 102 LEU A O 1
ATOM 807 N N . LEU A 1 103 ? 4.594 -1.564 -26.511 1.00 92.62 103 LEU A N 1
ATOM 808 C CA . LEU A 1 103 ? 3.446 -1.235 -27.353 1.00 92.62 103 LEU A CA 1
ATOM 809 C C . LEU A 1 103 ? 3.021 -2.409 -28.239 1.00 92.62 103 LEU A C 1
ATOM 811 O O . LEU A 1 103 ? 1.945 -2.350 -28.832 1.00 92.62 103 LEU A O 1
ATOM 815 N N . TYR A 1 104 ? 3.847 -3.451 -28.340 1.00 92.50 104 TYR A N 1
ATOM 816 C CA . TYR A 1 104 ? 3.606 -4.581 -29.224 1.00 92.50 104 TYR A CA 1
ATOM 817 C C . TYR A 1 104 ? 2.566 -5.536 -28.629 1.00 92.50 104 TYR A C 1
ATOM 819 O O . TYR A 1 104 ? 2.722 -5.992 -27.501 1.00 92.50 104 TYR A O 1
ATOM 827 N N . ASP A 1 105 ? 1.510 -5.825 -29.396 1.00 89.75 105 ASP A N 1
ATOM 828 C CA . ASP A 1 105 ? 0.447 -6.784 -29.048 1.00 89.75 105 ASP A CA 1
ATOM 829 C C . ASP A 1 105 ? -0.202 -6.552 -27.664 1.00 89.75 105 ASP A C 1
ATOM 831 O O . ASP A 1 105 ? -0.611 -7.471 -26.956 1.00 89.75 105 ASP A O 1
ATOM 835 N N . VAL A 1 106 ? -0.289 -5.282 -27.244 1.00 86.62 106 VAL A N 1
ATOM 836 C CA . VAL A 1 106 ? -0.875 -4.926 -25.949 1.00 86.62 106 VAL A CA 1
ATOM 837 C C . VAL A 1 106 ? -2.382 -4.774 -26.065 1.00 86.62 106 VAL A C 1
ATOM 839 O O . VAL A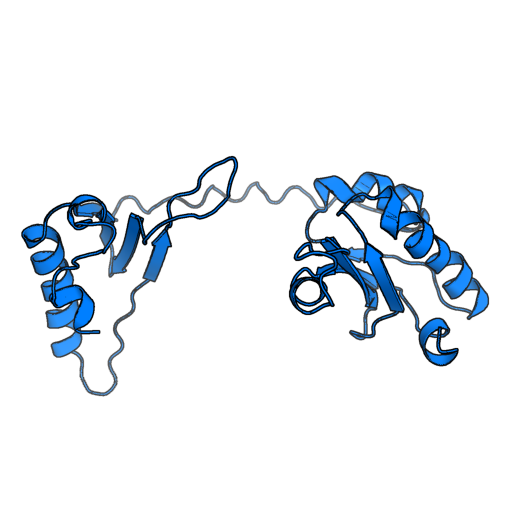 1 106 ? -2.895 -3.781 -26.589 1.00 86.62 106 VAL A O 1
ATOM 842 N N . HIS A 1 107 ? -3.098 -5.719 -25.468 1.00 84.19 107 HIS A N 1
ATOM 843 C CA . HIS A 1 107 ? -4.527 -5.598 -25.225 1.00 84.19 107 HIS A CA 1
ATOM 844 C C . HIS A 1 107 ? -4.774 -4.881 -23.893 1.00 84.19 107 HIS A C 1
ATOM 846 O O . HIS A 1 107 ? -4.275 -5.325 -22.856 1.00 84.19 107 HIS A O 1
ATOM 852 N N . PRO A 1 108 ? -5.535 -3.771 -23.879 1.00 79.19 108 PRO A N 1
ATOM 853 C CA . PRO A 1 108 ? -5.944 -3.145 -22.633 1.00 79.19 108 PRO A CA 1
ATOM 854 C C . PRO A 1 108 ? -6.656 -4.168 -21.750 1.00 79.19 108 PRO A C 1
ATOM 856 O O . PRO A 1 108 ? -7.607 -4.812 -22.196 1.00 79.19 108 PRO A O 1
ATOM 859 N N . VAL A 1 109 ? -6.215 -4.300 -20.498 1.00 73.12 109 VAL A N 1
ATOM 860 C CA . VAL A 1 109 ? -6.979 -5.054 -19.502 1.00 73.12 109 VAL A CA 1
ATOM 861 C C . VAL A 1 109 ? -8.351 -4.380 -19.410 1.00 73.12 109 VAL A C 1
ATOM 863 O O . VAL A 1 109 ? -8.394 -3.159 -19.202 1.00 73.12 109 VAL A O 1
ATOM 866 N N . PRO A 1 110 ? -9.460 -5.117 -19.610 1.00 71.19 110 PRO A N 1
ATOM 867 C CA . PRO A 1 110 ? -10.793 -4.567 -19.433 1.00 71.19 110 PRO A CA 1
ATOM 868 C C . PRO A 1 110 ? -10.864 -3.879 -18.078 1.00 71.19 110 PRO A C 1
ATOM 870 O O . PRO A 1 110 ? -10.310 -4.374 -17.097 1.00 71.19 110 PRO A O 1
ATOM 873 N N . ASN A 1 111 ? -11.511 -2.720 -18.011 1.00 67.00 111 ASN A N 1
ATOM 874 C CA . ASN A 1 111 ? -11.645 -2.027 -16.743 1.00 67.00 111 ASN A CA 1
ATOM 875 C C . ASN A 1 111 ? -12.535 -2.865 -15.808 1.00 67.00 111 ASN A C 1
ATOM 877 O O . ASN A 1 111 ? -13.755 -2.746 -15.828 1.00 67.00 111 ASN A O 1
ATOM 881 N N . HIS A 1 112 ? -11.921 -3.726 -14.994 1.00 59.25 112 HIS A N 1
ATOM 882 C CA . HIS A 1 112 ? -12.603 -4.526 -13.979 1.00 59.25 112 HIS A CA 1
ATOM 883 C C . HIS A 1 112 ? -13.059 -3.676 -12.779 1.00 59.25 112 HIS A C 1
ATOM 885 O O . HIS A 1 112 ? -13.605 -4.213 -11.820 1.00 59.25 112 HIS A O 1
ATOM 891 N N . SER A 1 113 ? -12.929 -2.341 -12.847 1.00 60.28 113 SER A N 1
ATOM 892 C CA . SER A 1 113 ? -13.575 -1.390 -11.928 1.00 60.28 113 SER A CA 1
ATOM 893 C C . SER A 1 113 ? -15.112 -1.403 -12.007 1.00 60.28 113 SER A C 1
ATOM 895 O O . SER A 1 113 ? -15.760 -0.504 -11.481 1.00 60.28 113 SER A O 1
ATOM 897 N N . SER A 1 114 ? -15.713 -2.401 -12.658 1.00 63.81 114 SER A N 1
ATOM 898 C CA . SER A 1 114 ? -17.132 -2.730 -12.541 1.00 63.81 114 SER A CA 1
ATOM 899 C C . SER A 1 114 ? -17.471 -3.443 -11.230 1.00 63.81 114 SER A C 1
ATOM 901 O O . SER A 1 114 ? -18.642 -3.736 -10.995 1.00 63.81 114 SER A O 1
ATOM 903 N N . LEU A 1 115 ? -16.475 -3.781 -10.401 1.00 70.94 115 LEU A N 1
ATOM 904 C CA . LEU A 1 115 ? -16.755 -4.216 -9.040 1.00 70.94 115 LEU A CA 1
ATOM 905 C C . LEU A 1 115 ? -17.460 -3.070 -8.300 1.00 70.94 115 LEU A C 1
ATOM 907 O O . LEU A 1 115 ? -17.004 -1.926 -8.388 1.00 70.94 115 LEU A O 1
ATOM 911 N N . PRO A 1 116 ? -18.574 -3.351 -7.605 1.00 74.62 116 PRO A N 1
ATOM 912 C CA . PRO A 1 116 ? -19.255 -2.338 -6.820 1.00 74.62 116 PRO A CA 1
ATOM 913 C C . PRO A 1 116 ? -18.279 -1.735 -5.807 1.00 74.62 116 PRO A C 1
ATOM 915 O O . PRO A 1 116 ? -17.400 -2.431 -5.290 1.00 74.62 116 PRO A O 1
ATOM 918 N N . SER A 1 117 ? -18.434 -0.435 -5.544 1.00 78.50 117 SER A N 1
ATOM 919 C CA . SER A 1 117 ? -17.729 0.229 -4.448 1.00 78.50 117 SER A CA 1
ATOM 920 C C . SER A 1 117 ? -17.874 -0.610 -3.182 1.00 78.50 117 SER A C 1
ATOM 922 O O . SER A 1 117 ? -18.961 -1.115 -2.897 1.00 78.50 117 SER A O 1
ATOM 924 N N . LEU A 1 118 ? -16.789 -0.766 -2.423 1.00 81.94 118 LEU A N 1
ATOM 925 C CA . LEU A 1 118 ? -16.888 -1.387 -1.111 1.00 81.94 118 LEU A CA 1
ATOM 926 C C . LEU A 1 118 ? -17.740 -0.468 -0.231 1.00 81.94 118 LEU A C 1
ATOM 928 O O . LEU A 1 118 ? -17.335 0.651 0.079 1.00 81.94 118 LEU A O 1
ATOM 932 N N . GLU A 1 119 ? -18.928 -0.932 0.128 1.00 88.25 119 GLU A N 1
ATOM 933 C CA . GLU A 1 119 ? -19.855 -0.221 1.001 1.00 88.25 119 GLU A CA 1
ATOM 934 C C . GLU A 1 119 ? -19.903 -0.894 2.373 1.00 88.25 119 GLU A C 1
ATOM 936 O O . GLU A 1 119 ? -19.722 -2.108 2.502 1.00 88.25 119 GLU A O 1
ATOM 941 N N . ILE A 1 120 ? -20.148 -0.094 3.411 1.00 89.00 120 ILE A N 1
ATOM 942 C CA . ILE A 1 120 ? -20.421 -0.621 4.747 1.00 89.00 120 ILE A CA 1
ATOM 943 C C . ILE A 1 120 ? -21.782 -1.336 4.681 1.00 89.00 120 ILE A C 1
ATOM 945 O O . ILE A 1 120 ? -22.749 -0.719 4.225 1.00 89.00 120 ILE A O 1
ATOM 949 N N . PRO A 1 121 ? -21.889 -2.606 5.116 1.00 91.62 121 PRO A N 1
ATOM 950 C CA . PRO A 1 121 ? -23.162 -3.319 5.094 1.00 91.62 121 PRO A CA 1
ATOM 951 C C . PRO A 1 121 ? -24.254 -2.571 5.874 1.00 91.62 121 PRO A C 1
ATOM 953 O O . PRO A 1 121 ? -23.985 -1.977 6.916 1.00 91.62 121 PRO A O 1
ATOM 956 N N . GLN A 1 122 ? -25.500 -2.607 5.389 1.00 90.06 122 GLN A N 1
ATOM 957 C CA . GLN A 1 122 ? -26.617 -1.847 5.982 1.00 90.06 122 GLN A CA 1
ATOM 958 C C . GLN A 1 122 ? -26.933 -2.232 7.435 1.00 90.06 122 GLN A C 1
ATOM 960 O O . GLN A 1 122 ? -27.543 -1.453 8.161 1.00 90.06 122 GLN A O 1
ATOM 965 N N . ASP A 1 123 ? -26.546 -3.435 7.855 1.00 94.88 123 ASP A N 1
ATOM 966 C CA . ASP A 1 123 ? -26.744 -3.959 9.203 1.00 94.88 123 ASP A CA 1
ATOM 967 C C . ASP A 1 123 ? -25.588 -3.633 10.164 1.00 94.88 123 ASP A C 1
ATOM 969 O O . ASP A 1 123 ? -25.588 -4.106 11.303 1.00 94.88 123 ASP A O 1
ATOM 973 N N . TRP A 1 124 ? -24.604 -2.846 9.720 1.00 95.19 124 TRP A N 1
ATOM 974 C CA . TRP A 1 124 ? -23.504 -2.365 10.549 1.00 95.19 124 TRP A CA 1
ATOM 975 C C . TRP A 1 124 ? -23.791 -0.968 11.096 1.00 95.19 124 TRP A C 1
ATOM 977 O O . TRP A 1 124 ? -24.466 -0.153 10.469 1.00 95.19 124 TRP A O 1
ATOM 987 N N . SER A 1 125 ? -23.255 -0.681 12.280 1.00 95.25 125 SER A N 1
ATOM 988 C CA . SER A 1 125 ? -23.421 0.609 12.952 1.00 95.25 125 SER A CA 1
ATOM 989 C C . SER A 1 125 ? -22.090 1.335 13.091 1.00 95.25 125 SER A C 1
ATOM 991 O O . SER A 1 125 ? -21.095 0.760 13.523 1.00 95.25 125 SER A O 1
ATOM 993 N N . THR A 1 126 ? -22.078 2.629 12.773 1.00 95.38 126 THR A N 1
ATOM 994 C CA . THR A 1 126 ? -20.900 3.489 12.941 1.00 95.38 126 THR A CA 1
ATOM 995 C C . THR A 1 126 ? -21.119 4.456 14.096 1.00 95.38 126 THR A C 1
ATOM 997 O O . THR A 1 126 ? -22.091 5.212 14.116 1.00 95.38 126 THR A O 1
ATOM 1000 N N . TRP A 1 127 ? -20.187 4.471 15.045 1.00 96.00 127 TRP A N 1
ATOM 1001 C CA . TRP A 1 127 ? -20.266 5.253 16.271 1.00 96.00 127 TRP A CA 1
ATOM 1002 C C . TRP A 1 127 ? -19.095 6.220 16.373 1.00 96.00 127 TRP A C 1
ATOM 1004 O O . TRP A 1 127 ? -17.940 5.806 16.433 1.00 96.00 127 TRP A O 1
ATOM 1014 N N . ILE A 1 128 ? -19.388 7.514 16.470 1.00 96.06 128 ILE A N 1
ATOM 1015 C CA . ILE A 1 128 ? -18.375 8.532 16.757 1.00 96.06 128 ILE A CA 1
ATOM 1016 C C . ILE A 1 128 ? -18.290 8.706 18.275 1.00 96.06 128 ILE A C 1
ATOM 1018 O O . ILE A 1 128 ? -19.266 9.093 18.920 1.00 96.06 128 ILE A O 1
ATOM 1022 N N . LEU A 1 129 ? -17.127 8.399 18.847 1.00 94.94 129 LEU A N 1
ATOM 1023 C CA . LEU A 1 129 ? -16.860 8.460 20.282 1.00 94.94 129 LEU A CA 1
ATOM 1024 C C . LEU A 1 129 ? -15.897 9.620 20.556 1.00 94.94 129 LEU A C 1
ATOM 1026 O O . LEU A 1 129 ? -14.740 9.587 20.138 1.00 94.94 129 LEU A O 1
ATOM 1030 N N . SER A 1 130 ? -16.366 10.650 21.257 1.00 91.12 130 SER A N 1
ATOM 1031 C CA . SER A 1 130 ? -15.591 11.875 21.520 1.00 91.12 130 SER A CA 1
ATOM 1032 C C . SER A 1 130 ? -15.407 12.174 23.009 1.00 91.12 130 SER A C 1
ATOM 1034 O O . SER A 1 130 ? -14.764 13.159 23.364 1.00 91.12 130 SER A O 1
ATOM 1036 N N . SER A 1 131 ? -15.970 11.342 23.889 1.00 91.31 131 SER A N 1
ATOM 1037 C CA . SER A 1 131 ? -15.864 11.481 25.344 1.00 91.31 131 SER A CA 1
ATOM 1038 C C . SER A 1 131 ? -15.264 10.239 25.991 1.00 91.31 131 SER A C 1
ATOM 1040 O O . SER A 1 131 ? -15.433 9.119 25.505 1.00 91.31 131 SER A O 1
ATOM 1042 N N . GLU A 1 132 ? -14.607 10.427 27.137 1.00 91.31 132 GLU A N 1
ATOM 1043 C CA . GLU A 1 132 ? -14.025 9.327 27.910 1.00 91.31 132 GLU A CA 1
ATOM 1044 C C . GLU A 1 132 ? -15.070 8.269 28.271 1.00 91.31 132 GLU A C 1
ATOM 1046 O O . GLU A 1 132 ? -14.813 7.076 28.141 1.00 91.31 132 GLU A O 1
ATOM 1051 N N . TYR A 1 133 ? -16.270 8.696 28.674 1.00 91.69 133 TYR A N 1
ATOM 1052 C CA . TYR A 1 133 ? -17.353 7.789 29.042 1.00 91.69 133 TYR A CA 1
ATOM 1053 C C . TYR A 1 133 ? -17.777 6.887 27.876 1.00 91.69 133 TYR A C 1
ATOM 1055 O O . TYR A 1 133 ? -17.901 5.675 28.053 1.00 91.69 133 TYR A O 1
ATOM 1063 N N . GLN A 1 134 ? -17.968 7.459 26.682 1.00 92.69 134 GLN A N 1
ATOM 1064 C CA . GLN A 1 134 ? -18.340 6.701 25.485 1.00 92.69 134 GLN A CA 1
ATOM 1065 C C . GLN A 1 134 ? -17.257 5.693 25.101 1.00 92.69 134 GLN A C 1
ATOM 1067 O O . GLN A 1 134 ? -17.563 4.524 24.871 1.00 92.69 134 GLN A O 1
ATOM 1072 N N . ILE A 1 135 ? -15.998 6.143 25.071 1.00 93.19 135 ILE A N 1
ATOM 1073 C CA . ILE A 1 135 ? -14.848 5.294 24.746 1.00 93.19 135 ILE A CA 1
ATOM 1074 C C . ILE A 1 135 ? -14.749 4.156 25.756 1.00 93.19 135 ILE A C 1
ATOM 1076 O O . ILE A 1 135 ? -14.751 2.992 25.368 1.00 93.19 135 ILE A O 1
ATOM 1080 N N . ARG A 1 136 ? -14.750 4.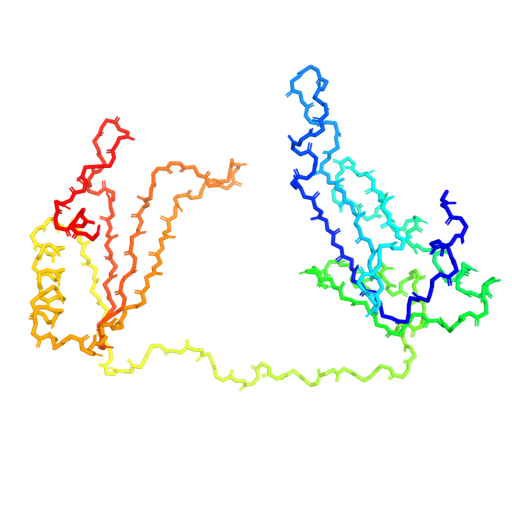471 27.054 1.00 92.38 136 ARG A N 1
ATOM 1081 C CA . ARG A 1 136 ? -14.661 3.470 28.117 1.00 92.38 136 ARG A CA 1
ATOM 1082 C C . ARG A 1 136 ? -15.777 2.450 28.030 1.00 92.38 136 ARG A C 1
ATOM 1084 O O . ARG A 1 136 ? -15.492 1.264 28.030 1.00 92.38 136 ARG A O 1
ATOM 1091 N N . THR A 1 137 ? -17.019 2.898 27.886 1.00 92.44 137 THR A N 1
ATOM 1092 C CA . THR A 1 137 ? -18.170 1.991 27.808 1.00 92.44 137 THR A CA 1
ATOM 1093 C C . THR A 1 137 ? -18.024 1.005 26.648 1.00 92.44 137 THR A C 1
ATOM 1095 O O . THR A 1 137 ? -18.226 -0.187 26.843 1.00 92.44 137 THR A O 1
ATOM 1098 N N . ARG A 1 138 ? -17.624 1.470 25.455 1.00 92.62 138 ARG A N 1
ATOM 1099 C CA . ARG A 1 138 ? -17.477 0.591 24.284 1.00 92.62 138 ARG A CA 1
ATOM 1100 C C . ARG A 1 138 ? -16.282 -0.349 24.388 1.00 92.62 138 ARG A C 1
ATOM 1102 O O . ARG A 1 138 ? -16.443 -1.534 24.122 1.00 92.62 138 ARG A O 1
ATOM 1109 N N . ILE A 1 139 ? -15.118 0.142 24.813 1.00 92.06 139 ILE A N 1
ATOM 1110 C CA . ILE A 1 139 ? -13.928 -0.707 24.953 1.00 92.06 139 ILE A CA 1
ATOM 1111 C C . ILE A 1 139 ? -14.126 -1.742 26.063 1.00 92.06 139 ILE A C 1
ATOM 1113 O O . ILE A 1 139 ? -13.762 -2.896 25.874 1.00 92.06 139 ILE A O 1
ATOM 1117 N N . THR A 1 140 ? -14.766 -1.382 27.181 1.00 91.19 140 THR A N 1
ATOM 1118 C CA . THR A 1 140 ? -15.088 -2.350 28.239 1.00 91.19 140 THR A CA 1
ATOM 1119 C C . THR A 1 140 ? -15.980 -3.476 27.719 1.00 91.19 140 THR A C 1
ATOM 1121 O O . THR A 1 140 ? -15.685 -4.623 28.017 1.00 91.19 140 THR A O 1
ATOM 1124 N N . CYS A 1 141 ? -16.977 -3.206 26.865 1.00 90.69 141 CYS A N 1
ATOM 1125 C CA . CYS A 1 141 ? -17.772 -4.282 26.256 1.00 90.69 141 CYS A CA 1
ATOM 1126 C C . CYS A 1 141 ? -16.918 -5.258 25.427 1.00 90.69 141 CYS A C 1
ATOM 1128 O O . CYS A 1 141 ? -17.113 -6.467 25.515 1.00 90.69 141 CYS A O 1
ATOM 1130 N N . ILE A 1 142 ? -15.954 -4.746 24.656 1.00 92.38 142 ILE A N 1
ATOM 1131 C CA . ILE A 1 142 ? -15.027 -5.582 23.876 1.00 92.38 142 ILE A CA 1
ATOM 1132 C C . ILE A 1 142 ? -14.161 -6.438 24.815 1.00 92.38 142 ILE A C 1
ATOM 1134 O O . ILE A 1 142 ? -13.964 -7.629 24.574 1.00 92.38 142 ILE A O 1
ATOM 1138 N N . MET A 1 143 ? -13.671 -5.850 25.909 1.00 89.94 143 MET A N 1
ATOM 1139 C CA . MET A 1 143 ? -12.861 -6.553 26.910 1.00 89.94 143 MET A CA 1
ATOM 1140 C C . MET A 1 143 ? -13.666 -7.594 27.698 1.00 89.94 143 MET A C 1
ATOM 1142 O O . MET A 1 143 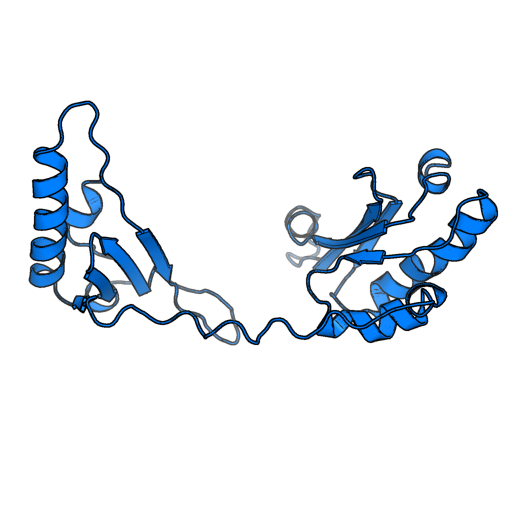? -13.140 -8.662 28.004 1.00 89.94 143 MET A O 1
ATOM 1146 N N . ASP A 1 144 ? -14.938 -7.323 27.991 1.00 90.94 144 ASP A N 1
ATOM 1147 C CA . ASP A 1 144 ? -15.837 -8.277 28.646 1.00 90.94 144 ASP A CA 1
ATOM 1148 C C . ASP A 1 144 ? -16.072 -9.505 27.762 1.00 90.94 144 ASP A C 1
ATOM 1150 O O . ASP A 1 144 ? -16.157 -10.624 28.264 1.00 90.94 144 ASP A O 1
ATOM 1154 N N . ASP A 1 145 ? -16.169 -9.321 26.445 1.00 91.00 145 ASP A N 1
ATOM 1155 C CA . ASP A 1 145 ? -16.280 -10.435 25.505 1.00 91.00 145 ASP A CA 1
ATOM 1156 C C . ASP A 1 145 ? -14.967 -11.209 25.378 1.00 91.00 145 ASP A C 1
ATOM 1158 O O . ASP A 1 145 ? -14.992 -12.439 25.378 1.00 91.00 145 ASP A O 1
ATOM 1162 N N . LEU A 1 146 ? -13.824 -10.514 25.364 1.00 89.19 146 LEU A N 1
ATOM 1163 C CA . LEU A 1 146 ? -12.501 -11.140 25.425 1.00 89.19 146 LEU A CA 1
ATOM 1164 C C . LEU A 1 146 ? -12.348 -12.015 26.678 1.00 89.19 146 LEU A C 1
ATOM 1166 O O . LEU A 1 146 ? -11.851 -13.133 26.583 1.00 89.19 146 LEU A O 1
ATOM 1170 N N . ALA A 1 147 ? -12.812 -11.541 27.837 1.00 89.25 147 ALA A N 1
ATOM 1171 C CA . ALA A 1 147 ? -12.724 -12.264 29.106 1.00 89.25 147 ALA A CA 1
ATOM 1172 C C . ALA A 1 147 ? -13.599 -13.531 29.163 1.00 89.25 147 ALA A C 1
ATOM 1174 O O . ALA A 1 147 ? -13.346 -14.412 29.984 1.00 89.25 147 ALA A O 1
ATOM 1175 N N . LYS A 1 148 ? -14.628 -13.634 28.310 1.00 90.56 148 LYS A N 1
ATOM 1176 C CA . LYS A 1 148 ? -15.496 -14.821 28.204 1.00 90.56 148 LYS A CA 1
ATOM 1177 C C . LYS A 1 148 ? -14.924 -15.898 27.283 1.00 90.56 148 LYS A C 1
ATOM 1179 O O . LYS A 1 148 ? -15.472 -17.000 27.249 1.00 90.56 148 LYS A O 1
ATOM 1184 N N . LEU A 1 149 ? -13.889 -15.586 26.503 1.00 88.75 149 LEU A N 1
ATOM 1185 C CA . LEU A 1 149 ? -13.268 -16.559 25.613 1.00 88.75 149 LEU A CA 1
ATOM 1186 C C . LEU A 1 149 ? -12.521 -17.619 26.429 1.00 88.75 149 LEU A C 1
ATOM 1188 O O . LEU A 1 149 ? -11.875 -17.323 27.433 1.00 88.75 149 LEU A O 1
ATOM 1192 N N . ASP A 1 150 ? -12.615 -18.870 25.987 1.00 86.38 150 ASP A N 1
ATOM 1193 C CA . ASP A 1 150 ? -11.769 -19.938 26.505 1.00 86.38 150 ASP A CA 1
ATOM 1194 C C . ASP A 1 150 ? -10.323 -19.778 25.995 1.00 86.38 150 ASP A C 1
ATOM 1196 O O . ASP A 1 150 ? -10.020 -18.929 25.155 1.00 86.38 150 ASP A O 1
ATOM 1200 N N . ASN A 1 151 ? -9.409 -20.628 26.468 1.00 76.50 151 ASN A N 1
ATOM 1201 C CA . ASN A 1 151 ? -7.993 -20.572 26.079 1.00 76.50 151 ASN A CA 1
ATOM 1202 C C . ASN A 1 151 ? -7.739 -20.763 24.564 1.00 76.50 151 ASN A C 1
ATOM 1204 O O . ASN A 1 151 ? -6.604 -20.600 24.117 1.00 76.50 151 ASN A O 1
ATOM 1208 N N . MET A 1 152 ? -8.753 -21.149 23.783 1.00 75.31 152 MET A N 1
ATOM 1209 C CA . MET A 1 152 ? -8.668 -21.395 22.338 1.00 75.31 152 MET A CA 1
ATOM 1210 C C . MET A 1 152 ? -9.413 -20.329 21.513 1.00 75.31 152 MET A C 1
ATOM 1212 O O . MET A 1 152 ? -9.212 -20.242 20.296 1.00 75.31 152 MET A O 1
ATOM 1216 N N . GLY A 1 153 ? -10.256 -19.521 22.155 1.00 80.94 153 GLY A N 1
ATOM 1217 C CA . GLY A 1 153 ? -11.044 -18.466 21.545 1.00 80.94 153 GLY A CA 1
ATOM 1218 C C . GLY A 1 153 ? -10.179 -17.310 21.054 1.00 80.94 153 GLY A C 1
ATOM 1219 O O . GLY A 1 153 ? -9.144 -16.973 21.626 1.00 80.94 153 GLY A O 1
ATOM 1220 N N . LYS A 1 154 ? -10.608 -16.686 19.955 1.00 85.44 154 LYS A N 1
ATOM 1221 C CA . LYS A 1 154 ? -9.943 -15.511 19.385 1.00 85.44 154 LYS A CA 1
ATOM 1222 C C . LYS A 1 154 ? -10.947 -14.389 19.208 1.00 85.44 154 LYS A C 1
ATOM 1224 O O . LYS A 1 154 ? -11.964 -14.569 18.543 1.00 85.44 154 LYS A O 1
ATOM 1229 N N . LEU A 1 155 ? -10.612 -13.227 19.751 1.00 89.06 155 LEU A N 1
ATOM 1230 C CA . LEU A 1 155 ? -11.308 -11.985 19.463 1.00 89.06 155 LEU A CA 1
ATOM 1231 C C . LEU A 1 155 ? -10.744 -11.401 18.164 1.00 89.06 155 LEU A C 1
ATOM 1233 O O . LEU A 1 155 ? -9.530 -11.243 18.033 1.00 89.06 155 LEU A O 1
ATOM 1237 N N . GLN A 1 156 ? -11.608 -11.095 17.199 1.00 91.00 156 GLN A N 1
ATOM 1238 C CA . GLN A 1 156 ? -11.206 -10.428 15.962 1.00 91.00 156 GLN A CA 1
ATOM 1239 C C . GLN A 1 156 ? -11.629 -8.967 16.015 1.00 91.00 156 GLN A C 1
ATOM 1241 O O . GLN A 1 156 ? -12.808 -8.664 16.190 1.00 91.00 156 GLN A O 1
ATOM 1246 N N . VAL A 1 157 ? -10.655 -8.077 15.846 1.00 93.06 157 VAL A N 1
ATOM 1247 C CA . VAL A 1 157 ? -10.863 -6.633 15.755 1.00 93.06 157 VAL A CA 1
ATOM 1248 C C . VAL A 1 157 ? -10.116 -6.100 14.540 1.00 93.06 157 VAL A C 1
ATOM 1250 O O . VAL A 1 157 ? -8.981 -6.504 14.281 1.00 93.06 157 VAL A O 1
ATOM 1253 N N . GLY A 1 158 ? -10.743 -5.202 13.786 1.00 93.62 158 GLY A N 1
ATOM 1254 C CA . GLY A 1 158 ? -10.024 -4.356 12.837 1.00 93.62 158 GLY A CA 1
ATOM 1255 C C . GLY A 1 158 ? -9.586 -3.081 13.545 1.00 93.62 158 GLY A C 1
ATOM 1256 O O . GLY A 1 158 ? -10.361 -2.518 14.314 1.00 93.62 158 GLY A O 1
ATOM 1257 N N . PHE A 1 159 ? -8.359 -2.636 13.306 1.00 94.44 159 PHE A N 1
ATOM 1258 C CA . PHE A 1 159 ? -7.769 -1.487 13.985 1.00 94.44 159 PHE A CA 1
ATOM 1259 C C . PHE A 1 159 ? -7.015 -0.620 12.983 1.00 94.44 159 PHE A C 1
ATOM 1261 O O . PHE A 1 159 ? -6.212 -1.149 12.213 1.00 94.44 159 PHE A O 1
ATOM 1268 N N . ASP A 1 160 ? -7.250 0.688 13.022 1.00 95.25 160 ASP A N 1
ATOM 1269 C CA . ASP A 1 160 ? -6.496 1.664 12.237 1.00 95.25 160 ASP A CA 1
ATOM 1270 C C . ASP A 1 160 ? -6.358 3.006 12.974 1.00 95.25 160 ASP A C 1
ATOM 1272 O O . ASP A 1 160 ? -7.089 3.295 13.931 1.00 95.25 160 ASP A O 1
ATOM 1276 N N . MET A 1 161 ? -5.394 3.824 12.556 1.00 94.50 161 MET A N 1
ATOM 1277 C CA . MET A 1 161 ? -5.069 5.105 13.181 1.00 94.50 161 MET A CA 1
ATOM 1278 C C . MET A 1 161 ? -4.777 6.170 12.135 1.00 94.50 161 MET A C 1
ATOM 1280 O O . MET A 1 161 ? -4.034 5.939 11.188 1.00 94.50 161 MET A O 1
ATOM 1284 N N . GLU A 1 162 ? -5.279 7.378 12.379 1.00 94.25 162 GLU A N 1
ATOM 1285 C CA . GLU A 1 162 ? -5.096 8.507 11.471 1.00 94.25 162 GLU A CA 1
ATOM 1286 C C . GLU A 1 162 ? -4.400 9.676 12.161 1.00 94.25 162 GLU A C 1
ATOM 1288 O O . GLU A 1 162 ? -4.698 10.032 13.310 1.00 94.25 162 GLU A O 1
ATOM 1293 N N . TRP A 1 163 ? -3.493 10.318 11.427 1.00 92.31 163 TRP A N 1
ATOM 1294 C CA . TRP A 1 163 ? -2.747 11.487 11.881 1.00 92.31 163 TRP A CA 1
ATOM 1295 C C . TRP A 1 163 ? -3.201 12.760 11.160 1.00 92.31 163 TRP A C 1
ATOM 1297 O O . TRP A 1 163 ? -3.658 12.702 10.016 1.00 92.31 163 TRP A O 1
ATOM 1307 N N . PRO A 1 164 ? -3.036 13.940 11.785 1.00 88.06 164 PRO A N 1
ATOM 1308 C CA . PRO A 1 164 ? -3.246 15.200 11.097 1.00 88.06 164 PRO A CA 1
ATOM 1309 C C . PRO A 1 164 ? -2.253 15.336 9.939 1.00 88.06 164 PRO A C 1
ATOM 1311 O O . PRO A 1 164 ? -1.050 15.114 10.100 1.00 88.06 164 PRO A O 1
ATOM 1314 N N . VAL A 1 165 ? -2.759 15.745 8.776 1.00 82.06 165 VAL A N 1
ATOM 1315 C CA . VAL A 1 165 ? -1.941 16.046 7.599 1.00 82.06 165 VAL A CA 1
ATOM 1316 C C . VAL A 1 165 ? -1.963 17.547 7.347 1.00 82.06 165 VAL A C 1
ATOM 1318 O O . VAL A 1 165 ? -3.003 18.124 7.028 1.00 82.06 165 VAL A O 1
ATOM 1321 N N . ASP A 1 166 ? -0.796 18.173 7.456 1.00 80.00 166 ASP A N 1
ATOM 1322 C CA . ASP A 1 166 ? -0.534 19.495 6.901 1.00 80.00 166 ASP A CA 1
ATOM 1323 C C . ASP A 1 166 ? -0.203 19.327 5.407 1.00 80.00 166 ASP A C 1
ATOM 1325 O O . ASP A 1 166 ? 0.670 18.546 5.029 1.00 80.00 166 ASP A O 1
ATOM 1329 N N . ARG A 1 167 ? -0.903 20.051 4.527 1.00 75.81 167 ARG A N 1
ATOM 1330 C CA . ARG A 1 167 ? -0.701 19.950 3.069 1.00 75.81 167 ARG A CA 1
ATOM 1331 C C . ARG A 1 167 ? 0.666 20.463 2.601 1.00 75.81 167 ARG A C 1
ATOM 1333 O O . ARG A 1 167 ? 1.072 20.134 1.491 1.00 75.81 167 ARG A O 1
ATOM 1340 N N . ILE A 1 168 ? 1.348 21.266 3.413 1.00 78.25 168 ILE A N 1
ATOM 1341 C CA . ILE A 1 168 ? 2.671 21.830 3.128 1.00 78.25 168 ILE A CA 1
ATOM 1342 C C . ILE A 1 168 ? 3.759 20.944 3.742 1.00 78.25 168 ILE A C 1
ATOM 1344 O O . ILE A 1 168 ? 4.741 20.623 3.078 1.00 78.25 168 ILE A O 1
ATOM 1348 N N . ASN A 1 169 ? 3.574 20.527 4.998 1.00 74.12 169 AS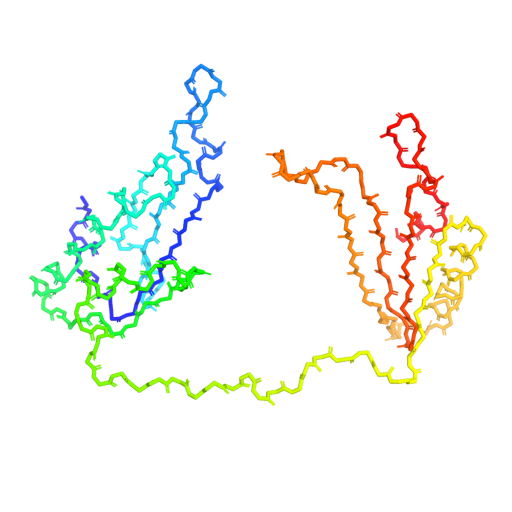N A N 1
ATOM 1349 C CA . ASN A 1 169 ? 4.622 19.870 5.789 1.00 74.12 169 ASN A CA 1
ATOM 1350 C C . ASN A 1 169 ? 4.453 18.344 5.931 1.00 74.12 169 ASN A C 1
ATOM 1352 O O . ASN A 1 169 ? 5.360 17.668 6.419 1.00 74.12 169 ASN A O 1
ATOM 1356 N N . GLY A 1 170 ? 3.328 17.784 5.482 1.00 73.81 170 GLY A N 1
ATOM 1357 C CA . GLY A 1 170 ? 3.003 16.362 5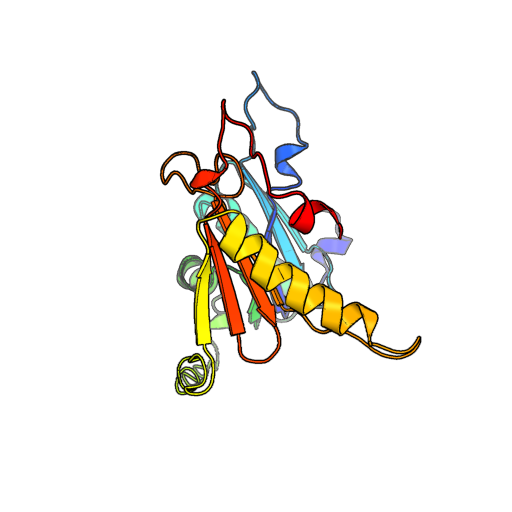.587 1.00 73.81 170 GLY A CA 1
ATOM 1358 C C . GLY A 1 170 ? 2.347 15.981 6.918 1.00 73.81 170 GLY A C 1
ATOM 1359 O O . GLY A 1 170 ? 1.709 16.799 7.578 1.00 73.81 170 GLY A O 1
ATOM 1360 N N . ILE A 1 171 ? 2.468 14.707 7.303 1.00 76.31 171 ILE A N 1
ATOM 1361 C CA . ILE A 1 171 ? 1.922 14.194 8.568 1.00 76.31 171 ILE A CA 1
ATOM 1362 C C . ILE A 1 171 ? 2.625 14.884 9.741 1.00 76.31 171 ILE A C 1
ATOM 1364 O O . ILE A 1 171 ? 3.844 14.769 9.886 1.00 76.31 171 ILE A O 1
ATOM 1368 N N . HIS A 1 172 ? 1.860 15.571 10.587 1.00 75.94 172 HIS A N 1
ATOM 1369 C CA . HIS A 1 172 ? 2.399 16.305 11.726 1.00 75.94 172 HIS A CA 1
ATOM 1370 C C . HIS A 1 172 ? 1.440 16.273 12.921 1.00 75.94 172 HIS A C 1
ATOM 1372 O O . HIS A 1 172 ? 0.264 16.610 12.799 1.00 75.94 172 HIS A O 1
ATOM 1378 N N . GLY A 1 173 ? 1.969 15.952 14.104 1.00 81.88 173 GLY A N 1
ATOM 1379 C CA . GLY A 1 173 ? 1.231 15.954 15.368 1.00 81.88 173 GLY A CA 1
ATOM 1380 C C . GLY A 1 173 ? 0.865 14.560 15.894 1.00 81.88 173 GLY A C 1
ATOM 1381 O O . GLY A 1 173 ? 1.212 13.548 15.280 1.00 81.88 173 GLY A O 1
ATOM 1382 N N . PRO A 1 174 ? 0.207 14.496 17.066 1.00 87.75 174 PRO A N 1
ATOM 1383 C CA . PRO A 1 174 ? -0.252 13.242 17.653 1.00 87.75 174 PRO A CA 1
ATOM 1384 C C . PRO A 1 174 ? -1.415 12.653 16.849 1.00 87.75 174 PRO A C 1
ATOM 1386 O O . PRO A 1 174 ? -2.047 13.343 16.053 1.00 87.75 174 PRO A O 1
ATOM 1389 N N . VAL A 1 175 ? -1.706 11.377 17.091 1.00 91.19 175 VAL A N 1
ATOM 1390 C CA . VAL A 1 175 ? -2.830 10.654 16.478 1.00 91.19 175 VAL A CA 1
ATOM 1391 C C . VAL A 1 175 ? -4.128 11.437 16.691 1.00 91.19 175 VAL A C 1
ATOM 1393 O O . VAL A 1 175 ? -4.444 11.837 17.813 1.00 91.19 175 VAL A O 1
ATOM 1396 N N . ALA A 1 176 ? -4.879 11.649 15.613 1.00 92.12 176 ALA A N 1
ATOM 1397 C CA . ALA A 1 176 ? -6.133 12.391 15.635 1.00 92.12 176 ALA A CA 1
ATOM 1398 C C . ALA A 1 176 ? -7.346 11.473 15.826 1.00 92.12 176 ALA A C 1
ATOM 1400 O O . ALA A 1 176 ? -8.298 11.853 16.515 1.00 92.12 176 ALA A O 1
ATOM 1401 N N . ILE A 1 177 ? -7.319 10.286 15.212 1.00 94.81 177 ILE A N 1
ATOM 1402 C CA . ILE A 1 177 ? -8.429 9.330 15.215 1.00 94.81 177 ILE A CA 1
ATOM 1403 C C . ILE A 1 177 ? -7.886 7.913 15.413 1.00 94.81 177 ILE A C 1
ATOM 1405 O O . ILE A 1 177 ? -6.866 7.554 14.829 1.00 94.81 177 ILE A O 1
ATOM 1409 N N . ILE A 1 178 ? -8.591 7.114 16.214 1.00 95.19 178 ILE A N 1
ATOM 1410 C CA . ILE A 1 178 ? -8.467 5.650 16.237 1.00 95.19 178 ILE A CA 1
ATOM 1411 C C . ILE A 1 178 ? -9.766 5.060 15.689 1.00 95.19 178 ILE A C 1
ATOM 1413 O O . ILE A 1 178 ? -10.853 5.520 16.042 1.00 95.19 178 ILE A O 1
ATOM 1417 N N . GLN A 1 179 ? -9.659 4.039 14.850 1.00 96.12 179 GLN A N 1
ATOM 1418 C CA . GLN A 1 179 ? -10.788 3.292 14.313 1.00 96.12 179 GLN A CA 1
ATOM 1419 C C . GLN A 1 179 ? -10.709 1.848 14.797 1.00 96.12 179 GLN A C 1
ATOM 1421 O O . GLN A 1 179 ? -9.667 1.208 14.676 1.00 96.12 179 GLN A O 1
ATOM 1426 N N . ILE A 1 180 ? -11.807 1.339 15.352 1.00 95.75 180 ILE A N 1
ATOM 1427 C CA . ILE A 1 180 ? -11.917 -0.050 15.806 1.00 95.75 180 ILE A CA 1
ATOM 1428 C C . ILE A 1 180 ? -13.185 -0.642 15.211 1.00 95.75 180 ILE A C 1
ATOM 1430 O O . ILE A 1 180 ? -14.267 -0.119 15.450 1.00 95.75 180 ILE A O 1
ATOM 1434 N N . SER A 1 181 ? -13.070 -1.736 14.467 1.00 94.94 181 SER A N 1
ATOM 1435 C CA . SER A 1 181 ? -14.224 -2.537 14.053 1.00 94.94 181 SER A CA 1
ATOM 1436 C C . SER A 1 181 ? -14.298 -3.808 14.888 1.00 94.94 181 SER A C 1
ATOM 1438 O O . SER A 1 181 ? -13.300 -4.511 15.055 1.00 94.94 181 SER A O 1
ATOM 1440 N N . TYR A 1 182 ? -15.477 -4.084 15.436 1.00 95.00 182 TYR A N 1
ATOM 1441 C CA . TYR A 1 182 ? -15.738 -5.264 16.252 1.00 95.00 182 TYR A CA 1
ATOM 1442 C C . TYR A 1 182 ? -17.176 -5.737 16.036 1.00 95.00 182 TYR A C 1
ATOM 1444 O O . TYR A 1 182 ? -18.124 -4.964 16.170 1.00 95.00 182 TYR A O 1
ATOM 1452 N N . GLY A 1 183 ? -17.349 -7.011 15.677 1.00 92.44 183 GLY A N 1
ATOM 1453 C CA . GLY A 1 183 ? -18.657 -7.542 15.296 1.00 92.44 183 GLY A CA 1
ATOM 1454 C C . GLY A 1 183 ? -19.229 -6.801 14.083 1.00 92.44 183 GLY A C 1
ATOM 1455 O O . GLY A 1 183 ? -18.667 -6.878 12.994 1.00 92.44 183 GLY A O 1
ATOM 1456 N N . LYS A 1 184 ? -20.347 -6.094 14.280 1.00 94.50 184 LYS A N 1
ATOM 1457 C CA . LYS A 1 184 ? -20.996 -5.240 13.265 1.00 94.50 184 LYS A CA 1
ATOM 1458 C C . LYS A 1 184 ? -20.902 -3.748 13.603 1.00 94.50 184 LYS A C 1
ATOM 1460 O O . LYS A 1 184 ? -21.623 -2.938 13.029 1.00 94.50 184 LYS A O 1
ATOM 1465 N N . ASP A 1 185 ? -20.042 -3.383 14.549 1.00 95.75 185 ASP A N 1
ATOM 1466 C CA . ASP A 1 185 ? -19.856 -2.006 14.984 1.00 95.75 185 ASP A CA 1
ATOM 1467 C C . ASP A 1 185 ? -18.503 -1.459 14.515 1.00 95.75 185 ASP A C 1
ATOM 1469 O O . ASP A 1 185 ? -17.468 -2.120 14.624 1.00 95.75 185 ASP A O 1
ATOM 1473 N N . ILE A 1 186 ? -18.512 -0.219 14.029 1.00 96.44 186 ILE A N 1
ATOM 1474 C CA . ILE A 1 186 ? -17.326 0.571 13.694 1.00 96.44 186 ILE A CA 1
ATOM 1475 C C . ILE A 1 186 ? -17.265 1.753 14.661 1.00 96.44 186 ILE A C 1
ATOM 1477 O O . ILE A 1 186 ? -18.111 2.645 14.636 1.00 96.44 186 ILE A O 1
ATOM 1481 N N . PHE A 1 187 ? -16.248 1.785 15.511 1.00 96.75 187 PHE A N 1
ATOM 1482 C CA . PHE A 1 187 ? -16.000 2.851 16.473 1.00 96.75 187 PHE A CA 1
ATOM 1483 C C . PHE A 1 187 ? -14.946 3.815 15.933 1.00 96.75 187 PHE A C 1
ATOM 1485 O O . PHE A 1 187 ? -13.817 3.419 15.656 1.00 96.75 187 PHE A O 1
ATOM 1492 N N . ILE A 1 188 ? -15.305 5.091 15.827 1.00 96.88 188 ILE A N 1
ATOM 1493 C CA . ILE A 1 188 ? -14.421 6.186 15.426 1.00 96.88 188 ILE A CA 1
ATOM 1494 C C . ILE A 1 188 ? -14.150 7.043 16.661 1.00 96.88 188 ILE A C 1
ATOM 1496 O O . ILE A 1 188 ? -14.995 7.830 17.088 1.00 96.88 188 ILE A O 1
ATOM 1500 N N . LEU A 1 189 ? -12.970 6.884 17.248 1.00 95.88 189 LEU A N 1
ATOM 1501 C CA . LEU A 1 189 ? -12.547 7.579 18.457 1.00 95.88 189 LEU A CA 1
ATOM 1502 C C . LEU A 1 189 ? -11.862 8.888 18.065 1.00 95.88 189 LEU A C 1
ATOM 1504 O O . LEU A 1 189 ? -10.763 8.876 17.513 1.00 95.88 189 LEU A O 1
ATOM 1508 N N . GLN A 1 190 ? -12.492 10.025 18.360 1.00 94.06 190 GLN A N 1
ATOM 1509 C CA . GLN A 1 190 ? -11.924 11.347 18.093 1.00 94.06 190 GLN A CA 1
ATOM 1510 C C . GLN A 1 190 ? -11.028 11.782 19.252 1.00 94.06 190 GLN A C 1
ATOM 1512 O O . GLN A 1 190 ? -11.506 12.158 20.324 1.00 94.06 190 GLN A O 1
ATOM 1517 N N . LEU A 1 191 ? -9.713 11.767 19.035 1.00 92.06 191 LEU A N 1
ATOM 1518 C CA . LEU A 1 191 ? -8.746 11.929 20.122 1.00 92.06 191 LEU A CA 1
ATOM 1519 C C . LEU A 1 191 ? -8.420 13.388 20.449 1.00 92.06 191 LEU A C 1
ATOM 1521 O O . LEU A 1 191 ? -7.802 13.674 21.472 1.00 92.06 191 LEU A O 1
ATOM 1525 N N . ARG A 1 192 ? -8.873 14.335 19.618 1.00 87.56 192 ARG A N 1
ATOM 1526 C CA . ARG A 1 192 ? -8.630 15.773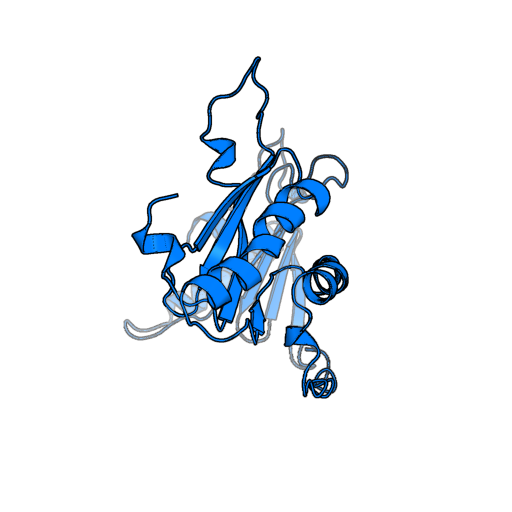 19.820 1.00 87.56 192 ARG A CA 1
ATOM 1527 C C . ARG A 1 192 ? -9.108 16.271 21.187 1.00 87.56 192 ARG A C 1
ATOM 1529 O O . ARG A 1 192 ? -8.469 17.151 21.753 1.00 87.56 192 ARG A O 1
ATOM 1536 N N . ALA A 1 193 ? -10.189 15.704 21.721 1.00 86.44 193 ALA A N 1
ATOM 1537 C CA . ALA A 1 193 ? -10.715 16.054 23.043 1.00 86.44 193 ALA A CA 1
ATOM 1538 C C . ALA A 1 193 ? -9.745 15.721 24.197 1.00 86.44 193 ALA A C 1
ATOM 1540 O O . ALA A 1 193 ? -9.870 16.274 25.284 1.00 86.44 193 ALA A O 1
ATOM 1541 N N . PHE A 1 194 ? -8.764 14.851 23.951 1.00 89.62 194 PHE A N 1
ATOM 1542 C CA . PHE A 1 194 ? -7.782 14.380 24.929 1.00 89.62 194 PHE A CA 1
ATOM 1543 C C . PHE A 1 194 ? -6.410 15.043 24.770 1.00 89.62 194 PHE A C 1
ATOM 1545 O O . PHE A 1 194 ? -5.464 14.694 25.473 1.00 89.62 194 PHE A O 1
ATOM 1552 N N . LEU A 1 195 ? -6.271 15.988 23.839 1.00 89.94 195 LEU A N 1
ATOM 1553 C CA . LEU A 1 195 ? -5.026 16.714 23.635 1.00 89.94 195 LEU A CA 1
ATOM 1554 C C . LEU A 1 195 ? -4.881 17.809 24.699 1.00 89.94 195 LEU A C 1
ATOM 1556 O O . LEU A 1 195 ? -5.646 18.772 24.712 1.00 89.94 195 LEU A O 1
ATOM 1560 N N . GLN A 1 196 ? -3.870 17.691 25.557 1.00 88.75 196 GLN A N 1
ATOM 1561 C CA . GLN A 1 196 ? -3.540 18.690 26.574 1.00 88.75 196 GLN A CA 1
ATOM 1562 C C . GLN A 1 196 ? -2.046 19.003 26.500 1.00 88.75 196 GLN A C 1
ATOM 1564 O O . GLN A 1 196 ? -1.215 18.100 26.487 1.00 88.75 196 GLN A O 1
ATOM 1569 N N . ASN A 1 197 ? -1.689 20.287 26.410 1.00 87.81 197 ASN A N 1
ATOM 1570 C CA . ASN A 1 197 ? -0.292 20.746 26.348 1.00 87.81 197 ASN A CA 1
ATOM 1571 C C . ASN A 1 197 ? 0.564 20.043 25.268 1.00 87.81 197 ASN A C 1
ATOM 1573 O O . ASN A 1 197 ? 1.750 19.797 25.466 1.00 87.81 197 ASN A O 1
ATOM 1577 N N . GLY A 1 198 ? -0.040 19.696 24.125 1.00 83.00 198 GLY A N 1
ATOM 1578 C CA . GLY A 1 198 ? 0.641 18.999 23.026 1.00 83.00 198 GLY A CA 1
ATOM 1579 C C . GLY A 1 198 ? 0.827 17.490 23.226 1.00 83.00 198 GLY A C 1
ATOM 1580 O O . GLY A 1 198 ? 1.383 16.837 22.346 1.00 83.00 198 GLY A O 1
ATOM 1581 N N . MET A 1 199 ? 0.334 16.924 24.331 1.00 86.12 199 MET A N 1
ATOM 1582 C CA . MET A 1 199 ? 0.366 15.491 24.626 1.00 86.12 199 MET A CA 1
ATOM 1583 C C . MET A 1 199 ? -1.040 14.895 24.662 1.00 86.12 199 MET A C 1
ATOM 1585 O O . MET A 1 199 ? -2.014 15.553 25.028 1.00 86.12 199 MET A O 1
ATOM 1589 N N . LEU A 1 200 ? -1.148 13.631 24.265 1.00 88.94 200 LEU A N 1
ATOM 1590 C CA . LEU A 1 200 ? -2.416 12.916 24.214 1.00 88.94 200 LEU A CA 1
ATOM 1591 C C . LEU A 1 200 ? -2.672 12.198 25.547 1.00 88.94 200 LEU A C 1
ATOM 1593 O O . LEU A 1 200 ? -1.966 11.252 25.887 1.00 88.94 200 LEU A O 1
ATOM 1597 N N . HIS A 1 201 ? -3.688 12.633 26.288 1.00 89.19 201 HIS A N 1
ATOM 1598 C CA . HIS A 1 201 ? -4.092 12.048 27.568 1.00 89.19 201 HIS A CA 1
ATOM 1599 C C . HIS A 1 201 ? -5.241 11.060 27.364 1.00 89.19 201 HIS A C 1
ATOM 1601 O O . HIS A 1 201 ? -6.410 11.380 27.570 1.00 89.19 201 HIS A O 1
ATOM 1607 N N . LEU A 1 202 ? -4.899 9.860 26.899 1.00 87.75 202 LEU A N 1
ATOM 1608 C CA . LEU A 1 202 ? -5.883 8.839 26.555 1.00 87.75 202 LEU A CA 1
ATOM 1609 C C . LEU A 1 202 ? -6.582 8.242 27.789 1.00 87.75 202 LEU A C 1
ATOM 1611 O O . LEU A 1 202 ? -5.941 8.064 28.827 1.00 87.75 202 LEU A O 1
ATOM 1615 N N . PRO A 1 203 ? -7.863 7.847 27.663 1.00 83.62 203 PRO A N 1
ATOM 1616 C CA . PRO A 1 203 ? -8.537 7.021 28.659 1.00 83.62 203 PRO A CA 1
ATOM 1617 C C . PRO A 1 203 ? -7.731 5.755 28.983 1.00 83.62 203 PRO A C 1
ATOM 1619 O O . PRO A 1 203 ? -7.339 5.030 28.068 1.00 83.62 203 PRO A O 1
ATOM 1622 N N . CYS A 1 204 ? -7.547 5.438 30.270 1.00 82.44 204 CYS A N 1
ATOM 1623 C CA . CYS A 1 204 ? -6.729 4.295 30.715 1.00 82.44 204 CYS A CA 1
ATOM 1624 C C . CYS A 1 204 ? -7.144 2.954 30.093 1.00 82.44 204 CYS A C 1
ATOM 1626 O O . CYS A 1 204 ? -6.313 2.078 29.896 1.00 82.44 204 CYS A O 1
ATOM 1628 N N . VAL A 1 205 ? -8.423 2.801 29.752 1.00 80.94 205 VAL A N 1
ATOM 1629 C CA . VAL A 1 205 ? -8.969 1.602 29.097 1.00 80.94 205 VAL A CA 1
ATOM 1630 C C . VAL A 1 205 ? -8.334 1.317 27.726 1.00 80.94 205 VAL A C 1
ATOM 1632 O O . VAL A 1 205 ? -8.262 0.165 27.321 1.00 80.94 205 VAL A O 1
ATOM 1635 N N . LEU A 1 206 ? -7.833 2.342 27.026 1.00 80.50 206 LEU A N 1
ATOM 1636 C CA . LEU A 1 206 ? -7.098 2.181 25.766 1.00 80.50 206 LEU A CA 1
ATOM 1637 C C . LEU A 1 206 ? -5.634 1.776 25.985 1.00 80.50 206 LEU A C 1
ATOM 1639 O O . LEU A 1 206 ? -4.974 1.374 25.036 1.00 80.50 206 LEU A O 1
ATOM 1643 N N . LEU A 1 207 ? -5.127 1.899 27.215 1.00 74.44 207 LEU A N 1
ATOM 1644 C CA . LEU A 1 207 ? -3.761 1.536 27.604 1.00 74.44 207 LEU A CA 1
ATOM 1645 C C . LEU A 1 207 ? -3.679 0.128 28.211 1.00 74.44 207 LEU A C 1
ATOM 1647 O O . LEU A 1 207 ? -2.598 -0.300 28.598 1.00 74.44 207 LEU A O 1
ATOM 1651 N N . ALA A 1 208 ? -4.816 -0.558 28.351 1.00 62.47 208 ALA A N 1
ATOM 1652 C CA . ALA A 1 208 ? -4.915 -1.882 28.962 1.00 62.47 208 ALA A CA 1
ATOM 1653 C C . ALA A 1 208 ? -4.709 -3.042 27.966 1.00 62.47 208 ALA A C 1
ATOM 1655 O O . ALA A 1 208 ? -4.856 -4.199 28.360 1.00 62.47 208 ALA A O 1
ATOM 1656 N N . PHE A 1 209 ? -4.404 -2.729 26.702 1.00 47.69 209 PHE A N 1
ATOM 1657 C CA . PHE A 1 209 ? -3.994 -3.694 25.680 1.00 47.69 209 PHE A CA 1
ATOM 1658 C C . PHE A 1 209 ? -2.495 -3.992 25.759 1.00 47.69 209 PHE A C 1
ATOM 1660 O O . PHE A 1 209 ? -1.717 -3.040 25.998 1.00 47.69 209 PHE A O 1
#

Organism: NCBI:txid135208

pLDDT: mean 87.3, std 8.75, range [47.69, 96.88]

Sequence (209 aa):
MNKRMAMLSAKYLTVNHSHKLSKRLVKVAGQTVFGALHMTVNEYGKICQMTLTLTKGHDQFMPSLGQMPDLLVNYGHRDIELVFTDSTHVDKAQLKHIFPALLYDVHPVPNHSSLPSLEIPQDWSTWILSSEYQIRTRITCIMDDLAKLDNMGKLQVGFDMEWPVDRINGIHGPVAIIQISYGKDIFILQLRAFLQNGMLHLPCVLLAF

Foldseek 3Di:
DPVVLLLDAAQEKEKDWDQVVQVVDDADVNHRQFRTWIWIAGPVRDTNDIFGHNDPDCVRPLVVVLCSQVSCVVNVHDAHQYYHYPCCVPCVVSCCVSGVNPVPPDDPDPPPVVPDDDDQDPQAEEEEAEDLVSVCVVLVVLVVVVVPDDPPDDFDKDKDWDADADPVPGGDADTQWIWIDGDRYIYIYGQPSQQDPRDGNHRCSVVPD

Radius of gyration: 25.34 Å; chains: 1; bounding box: 57×43×60 Å

Secondary structure (DSSP, 8-state):
--HHHHTS--SEEEEEEEHHHHTTSPEETTEES-SEEEEEEETTS-EEEEEEESSS-HHHHHHHHTTHHHHHHHTTPPPP-EEE-S-HHHHHHHHHHH-GGGGTT-PPPP--TTSPP----TT-EEEEE-SHHHHHHHHHHHHHHHHT--TT-----EEEEE--EETTTEE-SS--EEEEEETTEEEEEEGGGGEETTEE---GGGG--